Protein AF-A0AAQ3X8T5-F1 (afdb_monomer)

Radius of gyration: 17.77 Å; Cα contacts (8 Å, |Δi|>4): 209; chains: 1; bounding box: 38×52×44 Å

Structure (mmCIF, N/CA/C/O backbone):
data_AF-A0AAQ3X8T5-F1
#
_entry.id   AF-A0AAQ3X8T5-F1
#
loop_
_atom_site.group_PDB
_atom_site.id
_atom_site.type_symbol
_atom_site.label_atom_id
_atom_site.label_alt_id
_atom_site.label_comp_id
_atom_site.label_asym_id
_atom_site.label_entity_id
_atom_site.label_seq_id
_atom_site.pdbx_PDB_ins_code
_atom_site.Cartn_x
_atom_site.Cartn_y
_atom_site.Cartn_z
_atom_site.occupancy
_atom_site.B_iso_or_equiv
_atom_site.auth_seq_id
_atom_site.auth_comp_id
_atom_site.auth_asym_id
_atom_site.auth_atom_id
_atom_site.pdbx_PDB_model_num
ATOM 1 N N . MET A 1 1 ? 15.324 -28.813 3.690 1.00 32.06 1 MET A N 1
ATOM 2 C CA . MET A 1 1 ? 15.669 -27.563 2.983 1.00 32.06 1 MET A CA 1
ATOM 3 C C . MET A 1 1 ? 14.389 -27.037 2.357 1.00 32.06 1 MET A C 1
ATOM 5 O O . MET A 1 1 ? 13.912 -27.622 1.397 1.00 32.06 1 MET A O 1
ATOM 9 N N . SER A 1 2 ? 13.754 -26.061 3.002 1.00 32.69 2 SER A N 1
ATOM 10 C CA . SER A 1 2 ? 12.480 -25.471 2.579 1.00 32.69 2 SER A CA 1
ATOM 11 C C . SER A 1 2 ? 12.706 -24.563 1.372 1.00 32.69 2 SER A C 1
ATOM 13 O O . SER A 1 2 ? 13.494 -23.622 1.467 1.00 32.69 2 SER A O 1
ATOM 15 N N . GLN A 1 3 ? 12.044 -24.854 0.253 1.00 31.48 3 GLN A N 1
ATOM 16 C CA . GLN A 1 3 ? 12.035 -23.978 -0.919 1.00 31.48 3 GLN A CA 1
ATOM 17 C C . GLN A 1 3 ? 11.468 -22.594 -0.544 1.00 31.48 3 GLN A C 1
ATOM 19 O O . GLN A 1 3 ? 10.535 -22.530 0.265 1.00 31.48 3 GLN A O 1
ATOM 24 N N . PRO A 1 4 ? 12.006 -21.492 -1.092 1.00 33.53 4 PRO A N 1
ATOM 25 C CA . PRO A 1 4 ? 11.373 -20.191 -0.953 1.00 33.53 4 PRO A CA 1
ATOM 26 C C . PRO A 1 4 ? 10.027 -20.203 -1.691 1.00 33.53 4 PRO A C 1
ATOM 28 O O . PRO A 1 4 ? 9.932 -20.648 -2.832 1.00 33.53 4 PRO A O 1
ATOM 31 N N . PHE A 1 5 ? 8.975 -19.747 -1.009 1.00 34.16 5 PHE A N 1
ATOM 32 C CA . PHE A 1 5 ? 7.693 -19.413 -1.627 1.00 34.16 5 PHE A 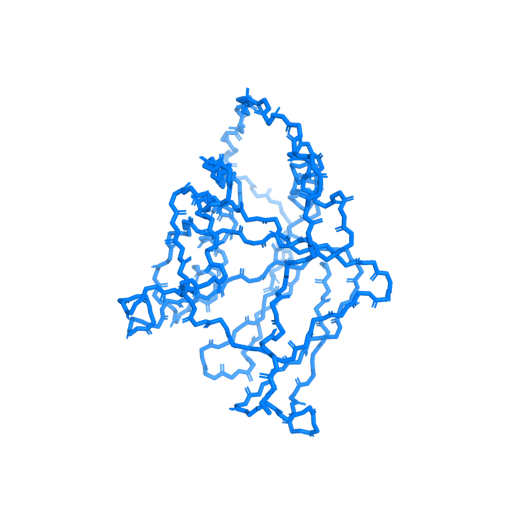CA 1
ATOM 33 C C . PHE A 1 5 ? 7.901 -18.140 -2.459 1.00 34.16 5 PHE A C 1
ATOM 35 O O . PHE A 1 5 ? 7.736 -17.032 -1.950 1.00 34.16 5 PHE A O 1
ATOM 42 N N . ASP A 1 6 ? 8.336 -18.304 -3.707 1.00 33.38 6 ASP A N 1
ATOM 43 C CA . ASP A 1 6 ? 8.387 -17.223 -4.689 1.00 33.38 6 ASP A CA 1
ATOM 44 C C . ASP A 1 6 ? 6.983 -16.965 -5.252 1.00 33.38 6 ASP A C 1
ATOM 46 O O . ASP A 1 6 ? 6.295 -17.875 -5.715 1.00 33.38 6 ASP A O 1
ATOM 50 N N . LEU A 1 7 ? 6.564 -15.698 -5.208 1.00 41.34 7 LEU A N 1
ATOM 51 C CA . LEU A 1 7 ? 5.255 -15.181 -5.635 1.00 41.34 7 LEU A CA 1
ATOM 52 C C . LEU A 1 7 ? 5.107 -15.084 -7.168 1.00 41.34 7 LEU A C 1
ATOM 54 O O . LEU A 1 7 ? 4.396 -14.224 -7.675 1.00 41.34 7 LEU A O 1
ATOM 58 N N . CYS A 1 8 ? 5.794 -15.930 -7.935 1.00 31.06 8 CYS A N 1
ATOM 59 C CA . CYS A 1 8 ? 5.781 -15.855 -9.395 1.00 31.06 8 CYS A CA 1
ATOM 60 C C . CYS A 1 8 ? 5.573 -17.249 -10.005 1.00 31.06 8 CYS A C 1
ATOM 62 O O . CYS A 1 8 ? 6.534 -18.013 -10.130 1.00 31.06 8 CYS A O 1
ATOM 64 N N . PRO A 1 9 ? 4.343 -17.627 -10.403 1.00 32.50 9 PRO A N 1
ATOM 65 C CA . PRO A 1 9 ? 4.168 -18.754 -11.299 1.00 32.50 9 PRO A CA 1
ATOM 66 C C . PRO A 1 9 ? 4.654 -18.369 -12.703 1.00 32.50 9 PRO A C 1
ATOM 68 O O . PRO A 1 9 ? 4.433 -17.258 -13.176 1.00 32.50 9 PRO A O 1
ATOM 71 N N . ASN A 1 10 ? 5.331 -19.310 -13.364 1.00 32.03 10 ASN A N 1
ATOM 72 C CA . ASN A 1 10 ? 5.885 -19.196 -14.715 1.00 32.03 10 ASN A CA 1
ATOM 73 C C . ASN A 1 10 ? 4.933 -18.498 -15.712 1.00 32.03 10 ASN A C 1
ATOM 75 O O . ASN A 1 10 ? 4.015 -19.129 -16.238 1.00 32.03 10 ASN A O 1
ATOM 79 N N . CYS A 1 11 ? 5.199 -17.231 -16.043 1.00 33.53 11 CYS A N 1
ATOM 80 C CA . CYS A 1 11 ? 4.522 -16.537 -17.137 1.00 33.53 11 CYS A CA 1
ATOM 81 C C . CYS A 1 11 ? 4.988 -17.103 -18.484 1.00 33.53 11 CYS A C 1
ATOM 83 O O . CYS A 1 11 ? 6.100 -16.833 -18.941 1.00 33.53 11 CYS A O 1
ATOM 85 N N . ARG A 1 12 ? 4.122 -17.880 -19.141 1.00 30.02 12 ARG A N 1
ATOM 86 C CA . ARG A 1 12 ? 4.222 -18.123 -20.583 1.00 30.02 12 ARG A CA 1
ATOM 87 C C . ARG A 1 12 ? 3.566 -16.956 -21.322 1.00 30.02 12 ARG A C 1
ATOM 89 O O . ARG A 1 12 ? 2.395 -16.681 -21.112 1.00 30.02 12 ARG A O 1
ATOM 96 N N . GLU A 1 13 ? 4.375 -16.336 -22.180 1.00 33.25 13 GLU A N 1
ATOM 97 C CA . GLU A 1 13 ? 4.040 -15.375 -23.244 1.00 33.25 13 GLU A CA 1
ATOM 98 C C . GLU A 1 13 ? 3.453 -14.020 -22.803 1.00 33.25 13 GLU A C 1
ATOM 100 O O . GLU A 1 13 ? 2.247 -13.826 -22.705 1.00 33.25 13 GLU A O 1
ATOM 105 N N . SER A 1 14 ? 4.335 -13.025 -22.625 1.00 37.44 14 SER A N 1
ATOM 106 C CA . SER A 1 14 ? 3.964 -11.611 -22.533 1.00 37.44 14 SER A CA 1
ATOM 107 C C . SER A 1 14 ? 3.846 -10.987 -23.934 1.00 37.44 14 SER A C 1
ATOM 109 O O . SER A 1 14 ? 4.824 -10.840 -24.672 1.00 37.44 14 SER A O 1
ATOM 111 N N . THR A 1 15 ? 2.639 -10.579 -24.326 1.00 30.31 15 THR A N 1
ATOM 112 C CA . THR A 1 15 ? 2.442 -9.686 -25.476 1.00 30.31 15 THR A CA 1
ATOM 113 C C . THR A 1 15 ? 2.890 -8.265 -25.129 1.00 30.31 15 THR A C 1
ATOM 115 O O . THR A 1 15 ? 2.620 -7.747 -24.050 1.00 30.31 15 THR A O 1
ATOM 118 N N . LYS A 1 16 ? 3.614 -7.629 -26.058 1.00 28.70 16 LYS A N 1
ATOM 119 C CA . LYS A 1 16 ? 4.245 -6.309 -25.895 1.00 28.70 16 LYS A CA 1
ATOM 120 C C . LYS A 1 16 ? 3.232 -5.232 -25.474 1.00 28.70 16 LYS A C 1
ATOM 122 O O . LYS A 1 16 ? 2.355 -4.878 -26.263 1.00 28.70 16 LYS A O 1
ATOM 127 N N . ALA A 1 17 ? 3.423 -4.653 -24.288 1.00 34.66 17 ALA A N 1
ATOM 128 C CA . ALA A 1 17 ? 2.654 -3.506 -23.810 1.00 34.66 17 ALA A CA 1
ATOM 129 C C . ALA A 1 17 ? 2.819 -2.306 -24.764 1.00 34.66 17 ALA A C 1
ATOM 131 O O . ALA A 1 17 ? 3.934 -1.862 -25.058 1.00 34.66 17 ALA A O 1
ATOM 132 N N . LYS A 1 18 ? 1.703 -1.775 -25.278 1.00 27.48 18 LYS A N 1
ATOM 133 C CA . LYS A 1 18 ? 1.696 -0.554 -26.095 1.00 27.48 18 LYS A CA 1
ATOM 134 C C . LYS A 1 18 ? 1.792 0.670 -25.186 1.00 27.48 18 LYS A C 1
ATOM 136 O O . LYS A 1 18 ? 1.072 0.789 -24.203 1.00 27.48 18 LYS A O 1
ATOM 141 N N . ARG A 1 19 ? 2.653 1.620 -25.557 1.00 27.34 19 ARG A N 1
ATOM 142 C CA . ARG A 1 19 ? 2.784 2.925 -24.897 1.00 27.34 19 ARG A CA 1
ATOM 143 C C . ARG A 1 19 ? 1.514 3.747 -25.133 1.00 27.34 19 ARG A C 1
ATOM 145 O O . ARG A 1 19 ? 1.291 4.223 -26.245 1.00 27.34 19 ARG A O 1
ATOM 152 N N . ILE A 1 20 ? 0.702 3.921 -24.094 1.00 36.59 20 ILE A N 1
ATOM 153 C CA . ILE A 1 20 ? -0.497 4.767 -24.120 1.00 36.59 20 ILE A CA 1
ATOM 154 C C . ILE A 1 20 ? -0.194 6.059 -23.356 1.00 36.59 20 ILE A C 1
ATOM 156 O O . ILE A 1 20 ? 0.322 6.033 -22.243 1.00 36.59 20 ILE A O 1
ATOM 160 N N . VAL A 1 21 ? -0.483 7.201 -23.982 1.00 29.39 21 VAL A N 1
ATOM 161 C CA . VAL A 1 21 ? -0.356 8.536 -23.382 1.00 29.39 21 VAL A CA 1
ATOM 162 C C . VAL A 1 21 ? -1.716 8.911 -22.779 1.00 29.39 21 VAL A C 1
ATOM 164 O O . VAL A 1 21 ? -2.676 9.032 -23.546 1.00 29.39 21 VAL A O 1
ATOM 167 N N . PRO A 1 22 ? -1.846 9.118 -21.455 1.00 35.56 22 PRO A N 1
ATOM 168 C CA . PRO A 1 22 ? -3.104 9.572 -20.873 1.00 35.56 22 PRO A CA 1
ATOM 169 C C . PRO A 1 22 ? -3.433 10.990 -21.359 1.00 35.56 22 PRO A C 1
ATOM 171 O O . PRO A 1 22 ? -2.620 11.911 -21.243 1.00 35.56 22 PRO A O 1
ATOM 174 N N . ARG A 1 23 ? -4.635 11.194 -21.912 1.00 29.59 23 ARG A N 1
ATOM 175 C CA . ARG A 1 23 ? -5.143 12.536 -22.232 1.00 29.59 23 ARG A CA 1
ATOM 176 C C . ARG A 1 23 ? -5.579 13.240 -20.945 1.00 29.59 23 ARG A C 1
ATOM 178 O O . ARG A 1 23 ? -6.655 12.970 -20.434 1.00 29.59 23 ARG A O 1
ATOM 185 N N . GLY A 1 24 ? -4.727 14.159 -20.488 1.00 28.91 24 GLY A N 1
ATOM 186 C CA . GLY A 1 24 ? -5.011 15.342 -19.667 1.00 28.91 24 GLY A CA 1
ATOM 187 C C . GLY A 1 24 ? -6.125 15.245 -18.622 1.00 28.91 24 GLY A C 1
ATOM 188 O O . GLY A 1 24 ? -7.278 15.565 -18.917 1.00 28.91 24 GLY A O 1
ATOM 189 N N . LEU A 1 25 ? -5.746 14.979 -17.367 1.00 42.84 25 LEU A N 1
ATOM 190 C CA . LEU A 1 25 ? -6.549 15.373 -16.210 1.00 42.84 25 LEU A CA 1
ATOM 191 C C . LEU A 1 25 ? -6.748 16.896 -16.252 1.00 42.84 25 LEU A C 1
ATOM 193 O O . LEU A 1 25 ? -5.795 17.676 -16.169 1.00 42.84 25 LEU A O 1
ATOM 197 N N . LYS A 1 26 ? -7.998 17.344 -16.392 1.00 33.97 26 LYS A N 1
ATOM 198 C CA . LYS A 1 26 ? -8.340 18.760 -16.225 1.00 33.97 26 LYS A CA 1
ATOM 199 C C . LYS A 1 26 ? -8.040 19.152 -14.776 1.00 33.97 26 LYS A C 1
ATOM 201 O O . LYS A 1 26 ? -8.684 18.633 -13.869 1.00 33.97 26 LYS A O 1
ATOM 206 N N . LYS A 1 27 ? -7.114 20.097 -14.567 1.00 36.44 27 LYS A N 1
ATOM 207 C CA . LYS A 1 27 ? -6.928 20.799 -13.285 1.00 36.44 27 LYS A CA 1
ATOM 208 C C . LYS A 1 27 ? -8.282 21.359 -12.837 1.00 36.44 27 LYS A C 1
ATOM 210 O O . LYS A 1 27 ? -8.765 22.324 -13.430 1.00 36.44 27 LYS A O 1
ATOM 215 N N . ARG A 1 28 ? -8.919 20.757 -11.831 1.00 39.75 28 ARG A N 1
ATOM 216 C CA . ARG A 1 28 ? -10.127 21.328 -11.224 1.00 39.75 28 ARG A CA 1
ATOM 217 C C . ARG A 1 28 ? -9.697 22.360 -10.182 1.00 39.75 28 ARG A C 1
ATOM 219 O O . ARG A 1 28 ? -8.840 22.087 -9.348 1.00 39.75 28 ARG A O 1
ATOM 226 N N . LYS A 1 29 ? -10.264 23.566 -10.285 1.00 35.03 29 LYS A N 1
ATOM 227 C CA . LYS A 1 29 ? -10.197 24.594 -9.239 1.00 35.03 29 LYS A CA 1
ATOM 228 C C . LYS A 1 29 ? -10.843 24.041 -7.968 1.00 35.03 29 LYS A C 1
ATOM 230 O O . LYS A 1 29 ? -11.859 23.356 -8.064 1.00 35.03 29 LYS A O 1
ATOM 235 N N . ALA A 1 30 ? -10.266 24.380 -6.817 1.00 38.62 30 ALA A N 1
ATOM 236 C CA . ALA A 1 30 ? -10.899 24.211 -5.517 1.00 38.62 30 ALA A CA 1
ATOM 237 C C . ALA A 1 30 ? -12.269 24.907 -5.545 1.00 38.62 30 ALA A C 1
ATOM 239 O O . ALA A 1 30 ? -12.347 26.128 -5.669 1.00 38.62 30 ALA A O 1
ATOM 240 N N . GLY A 1 31 ? -13.333 24.111 -5.539 1.00 32.75 31 GLY A N 1
ATOM 241 C CA . GLY A 1 31 ? -14.718 24.554 -5.490 1.00 32.75 31 GLY A CA 1
ATOM 242 C C . GLY A 1 31 ? -15.447 23.673 -4.488 1.00 32.75 31 GLY A C 1
ATOM 243 O O . GLY A 1 31 ? -15.387 22.448 -4.595 1.00 32.75 31 GLY A O 1
ATOM 244 N N . GLU A 1 32 ? -16.049 24.318 -3.494 1.00 47.34 32 GLU A N 1
ATOM 245 C CA . GLU A 1 32 ? -16.831 23.738 -2.403 1.00 47.34 32 GLU A CA 1
ATOM 246 C C . GLU A 1 32 ? -17.870 22.725 -2.898 1.00 47.34 32 GLU A C 1
ATOM 248 O O . GLU A 1 32 ? -18.668 23.038 -3.779 1.00 47.34 32 GLU A O 1
ATOM 253 N N . SER A 1 33 ? -17.893 21.528 -2.301 1.00 36.78 33 SER A N 1
ATOM 254 C CA . SER A 1 33 ? -19.105 20.708 -2.188 1.00 36.78 33 SER A CA 1
ATOM 255 C C . SER A 1 33 ? -18.884 19.530 -1.232 1.00 36.78 33 SER A C 1
ATOM 257 O O . SER A 1 33 ? -18.009 18.696 -1.463 1.00 36.78 33 SER A O 1
ATOM 259 N N . SER A 1 34 ? -19.730 19.479 -0.199 1.00 36.97 34 SER A N 1
ATOM 260 C CA . SER A 1 34 ? -20.108 18.302 0.601 1.00 36.97 34 SER A CA 1
ATOM 261 C C . SER A 1 34 ? -18.964 17.566 1.316 1.00 36.97 34 SER A C 1
ATOM 263 O O . SER A 1 34 ? -18.567 16.470 0.934 1.00 36.97 34 SER A O 1
ATOM 265 N N . THR A 1 35 ? -18.423 18.169 2.373 1.00 40.31 35 THR A N 1
ATOM 266 C CA . THR A 1 35 ? -17.433 17.563 3.276 1.00 40.31 35 THR A CA 1
ATOM 267 C C . THR A 1 35 ? -18.097 16.557 4.223 1.00 40.31 35 THR A C 1
ATOM 269 O O . THR A 1 35 ? -18.385 16.871 5.375 1.00 40.31 35 THR A O 1
ATOM 272 N N . GLU A 1 36 ? -18.292 15.316 3.778 1.00 52.19 36 GLU A N 1
ATOM 273 C CA . GLU A 1 36 ? -18.094 14.205 4.713 1.00 52.19 36 GLU A CA 1
ATOM 274 C C . GLU A 1 36 ? -16.585 14.111 4.938 1.00 52.19 36 GLU A C 1
ATOM 276 O O . GLU A 1 36 ? -15.814 13.727 4.060 1.00 52.19 36 GLU A O 1
ATOM 281 N N . VAL A 1 37 ? -16.133 14.626 6.079 1.00 57.34 37 VAL A N 1
ATOM 282 C CA . VAL A 1 37 ? -14.719 14.606 6.451 1.00 57.34 37 VAL A CA 1
ATOM 283 C C . VAL A 1 37 ? -14.331 13.147 6.667 1.00 57.34 37 VAL A C 1
ATOM 285 O O . VAL A 1 37 ? -14.918 12.484 7.520 1.00 57.34 37 VAL A O 1
ATOM 288 N N . ALA A 1 38 ? -13.360 12.652 5.893 1.00 69.56 38 ALA A N 1
ATOM 289 C CA . ALA A 1 38 ? -12.820 11.305 6.052 1.00 69.56 38 ALA A CA 1
ATOM 290 C C . ALA A 1 38 ? -12.496 11.045 7.531 1.00 69.56 38 ALA A C 1
ATOM 292 O O . ALA A 1 38 ? -11.792 11.837 8.167 1.00 69.56 38 ALA A O 1
ATOM 293 N N . SER A 1 39 ? -13.025 9.958 8.098 1.00 86.62 39 SER A N 1
ATOM 294 C CA . SER A 1 39 ? -12.794 9.666 9.512 1.00 86.62 39 SER A CA 1
ATOM 295 C C . SER A 1 39 ? -11.376 9.125 9.680 1.00 86.62 39 SER A C 1
ATOM 297 O O . SER A 1 39 ? -11.044 8.082 9.107 1.00 86.62 39 SER A O 1
ATOM 299 N N . VAL A 1 40 ? -10.557 9.822 10.463 1.00 92.50 40 VAL A N 1
ATOM 300 C CA . VAL A 1 40 ? -9.177 9.430 10.772 1.00 92.50 40 VAL A CA 1
ATOM 301 C C . VAL A 1 40 ? -9.170 8.545 12.015 1.00 92.50 40 VAL A C 1
ATOM 303 O O . VAL A 1 40 ? -9.735 8.914 13.044 1.00 92.50 40 VAL A O 1
ATOM 306 N N . GLN A 1 41 ? -8.534 7.377 11.934 1.00 94.06 41 GLN A N 1
ATOM 307 C CA . GLN A 1 41 ? -8.397 6.439 13.050 1.00 94.06 41 GLN A CA 1
ATOM 308 C C . GLN A 1 41 ? -6.928 6.054 13.231 1.00 94.06 41 GLN A C 1
ATOM 310 O O . GLN A 1 41 ? -6.306 5.522 12.313 1.00 94.06 41 GLN A O 1
ATOM 315 N N . HIS A 1 42 ? -6.371 6.292 14.418 1.00 94.31 42 HIS A N 1
ATOM 316 C CA . HIS A 1 42 ? -5.020 5.847 14.766 1.00 94.31 42 HIS A CA 1
ATOM 317 C C . HIS A 1 42 ? -5.088 4.408 15.280 1.00 94.31 42 HIS A C 1
ATOM 319 O O . HIS A 1 42 ? -5.718 4.142 16.303 1.00 94.31 42 HIS A O 1
ATOM 325 N N . LEU A 1 43 ? -4.457 3.477 14.563 1.00 94.12 43 LEU A N 1
ATOM 326 C CA . LEU A 1 43 ? -4.492 2.050 14.899 1.00 94.12 43 LEU A CA 1
ATOM 327 C C . LEU A 1 43 ? -3.367 1.671 15.869 1.00 94.12 43 LEU A C 1
ATOM 329 O O . LEU A 1 43 ? -3.569 0.881 16.788 1.00 94.12 43 LEU A O 1
ATOM 333 N N . ARG A 1 44 ? -2.175 2.235 15.651 1.00 94.25 44 ARG A N 1
ATOM 334 C CA . ARG A 1 44 ? -0.967 2.106 16.483 1.00 94.25 44 ARG A CA 1
ATOM 335 C C . ARG A 1 44 ? 0.028 3.212 16.095 1.00 94.25 44 ARG A C 1
ATOM 337 O O . ARG A 1 44 ? -0.195 3.874 15.078 1.00 94.25 44 ARG A O 1
ATOM 344 N N . PRO A 1 45 ? 1.128 3.423 16.844 1.00 93.12 45 PRO A N 1
ATOM 345 C CA . PRO A 1 45 ? 2.164 4.368 16.433 1.00 93.12 45 PRO A CA 1
ATOM 346 C C . PRO A 1 45 ? 2.638 4.084 15.002 1.00 93.12 45 PRO A C 1
ATOM 348 O O . PRO A 1 45 ? 3.008 2.951 14.688 1.00 93.12 45 PRO A O 1
ATOM 351 N N . GLY A 1 46 ? 2.583 5.102 14.141 1.00 93.12 46 GLY A N 1
ATOM 352 C CA . GLY A 1 46 ? 2.955 4.985 12.731 1.00 93.12 46 GLY A CA 1
ATOM 353 C C . GLY A 1 46 ? 1.942 4.252 11.839 1.00 93.12 46 GLY A C 1
ATOM 354 O O . GLY A 1 46 ? 2.314 3.810 10.757 1.00 93.12 46 GLY A O 1
ATOM 355 N N . MET A 1 47 ? 0.679 4.099 12.256 1.00 95.88 47 MET A N 1
ATOM 356 C CA . MET A 1 47 ? -0.357 3.455 11.441 1.00 95.88 47 MET A CA 1
ATOM 357 C C . MET A 1 47 ? -1.714 4.150 11.593 1.00 95.88 47 MET A C 1
ATOM 359 O O . MET A 1 47 ? -2.308 4.164 12.675 1.00 95.88 47 MET A O 1
ATOM 363 N N . VAL A 1 48 ? -2.217 4.686 10.481 1.00 96.56 48 VAL A N 1
ATOM 364 C CA . VAL A 1 48 ? -3.459 5.465 10.415 1.00 96.56 48 VAL A CA 1
ATOM 365 C C . VAL A 1 48 ? -4.381 4.883 9.346 1.00 96.56 48 VAL A C 1
ATOM 367 O O . VAL A 1 48 ? -3.937 4.542 8.252 1.00 96.56 48 VAL A O 1
ATOM 370 N N . LEU A 1 49 ? -5.671 4.791 9.662 1.00 96.69 49 LEU A N 1
ATOM 371 C CA . LEU A 1 49 ? -6.740 4.419 8.742 1.00 96.69 49 LEU A CA 1
ATOM 372 C C . LEU A 1 49 ? -7.597 5.650 8.423 1.00 96.69 49 LEU A C 1
ATOM 374 O O . LEU A 1 49 ? -8.138 6.285 9.328 1.00 96.69 49 LEU A O 1
ATOM 378 N N . LEU A 1 50 ? -7.743 5.960 7.134 1.00 96.25 50 LEU A N 1
ATOM 379 C CA . LEU A 1 50 ? -8.594 7.038 6.625 1.00 96.25 50 LEU A CA 1
ATOM 380 C C . LEU A 1 50 ? -9.837 6.425 5.963 1.00 96.25 50 LEU A C 1
ATOM 382 O O . LEU A 1 50 ? -9.772 5.994 4.812 1.00 96.25 50 LEU A O 1
ATOM 386 N N . LYS A 1 51 ? -10.966 6.352 6.677 1.00 95.19 51 LYS A N 1
ATOM 387 C CA . LYS A 1 51 ? -12.201 5.778 6.106 1.00 95.19 51 LYS A CA 1
ATOM 388 C C . LYS A 1 51 ? -12.928 6.789 5.224 1.00 95.19 51 LYS A C 1
ATOM 390 O O . LYS A 1 51 ? -13.019 7.962 5.590 1.00 95.19 51 LYS A O 1
ATOM 395 N N . GLY A 1 52 ? -13.459 6.321 4.092 1.00 94.25 52 GLY A N 1
ATOM 396 C CA . GLY A 1 52 ? -14.175 7.160 3.125 1.00 94.25 52 GLY A CA 1
ATOM 397 C C . GLY A 1 52 ? -13.294 8.236 2.480 1.00 94.25 52 GLY A C 1
ATOM 398 O O . GLY A 1 52 ? -13.791 9.282 2.077 1.00 94.25 52 GLY A O 1
ATOM 399 N N . PHE A 1 53 ? -11.973 8.026 2.438 1.00 96.00 53 PHE A N 1
ATOM 400 C CA . PHE A 1 53 ? -11.029 9.034 1.952 1.00 96.00 53 PHE A CA 1
ATOM 401 C C . PHE A 1 53 ? -11.077 9.217 0.432 1.00 96.00 53 PHE A C 1
ATOM 403 O O . PHE A 1 53 ? -11.033 10.344 -0.063 1.00 96.00 53 PHE A O 1
ATOM 410 N N . VAL A 1 54 ? -11.148 8.113 -0.317 1.00 95.44 54 VAL A N 1
ATOM 411 C CA . VAL A 1 54 ? -11.180 8.148 -1.782 1.00 95.44 54 VAL A CA 1
ATOM 412 C C . VAL A 1 54 ? -12.624 8.321 -2.227 1.00 95.44 54 VAL A C 1
ATOM 414 O O . VAL A 1 54 ? -13.469 7.479 -1.937 1.00 95.44 54 VAL A O 1
ATOM 417 N N . LYS A 1 55 ? -12.920 9.403 -2.946 1.00 93.75 55 LYS A N 1
ATOM 418 C CA . LYS A 1 55 ? -14.287 9.694 -3.390 1.00 93.75 55 LYS A CA 1
ATOM 419 C C . LYS A 1 55 ? -14.762 8.676 -4.428 1.00 93.75 55 LYS A C 1
ATOM 421 O O . LYS A 1 55 ? -13.935 8.207 -5.213 1.00 93.75 55 LYS A O 1
ATOM 426 N N . PRO A 1 56 ? -16.072 8.386 -4.524 1.00 94.25 56 PRO A N 1
ATOM 427 C CA . PRO A 1 56 ? -16.595 7.429 -5.498 1.00 94.25 56 PRO A CA 1
ATOM 428 C C . PRO A 1 56 ? -16.160 7.712 -6.944 1.00 94.25 56 PRO A C 1
ATOM 430 O O . PRO A 1 56 ? -15.879 6.783 -7.702 1.00 94.25 56 PRO A O 1
ATOM 433 N N . GLU A 1 57 ? -16.054 8.984 -7.342 1.00 94.56 57 GLU A N 1
ATOM 434 C CA . GLU A 1 57 ? -15.602 9.353 -8.688 1.00 94.56 57 GLU A CA 1
ATOM 435 C C . GLU A 1 57 ? -14.137 8.971 -8.926 1.00 94.56 57 GLU A C 1
ATOM 437 O O . GLU A 1 57 ? -13.806 8.442 -9.991 1.00 94.56 57 GLU A O 1
ATOM 442 N N . ASP A 1 58 ? -13.285 9.200 -7.924 1.00 95.00 58 ASP A N 1
ATOM 443 C CA . ASP A 1 58 ? -11.863 8.868 -7.966 1.00 95.00 58 ASP A CA 1
ATOM 444 C C . ASP A 1 58 ? -11.671 7.344 -7.941 1.00 95.00 58 ASP A C 1
ATOM 446 O O . ASP A 1 58 ? -10.865 6.818 -8.705 1.00 95.00 58 ASP A O 1
ATOM 450 N N . GLN A 1 59 ? -12.474 6.608 -7.160 1.00 95.31 59 GLN A N 1
ATOM 451 C CA . GLN A 1 59 ? -12.465 5.138 -7.158 1.00 95.31 59 GLN A CA 1
ATOM 452 C C . GLN A 1 59 ? -12.781 4.571 -8.550 1.00 95.31 59 GLN A C 1
ATOM 454 O O . GLN A 1 59 ? -12.067 3.704 -9.060 1.00 95.31 59 GLN A O 1
ATOM 459 N N . ILE A 1 60 ? -13.827 5.090 -9.205 1.00 94.12 60 ILE A N 1
ATOM 460 C CA . ILE A 1 60 ? -14.203 4.688 -10.568 1.00 94.12 60 ILE A CA 1
ATOM 461 C C . ILE A 1 60 ? -13.068 4.986 -11.554 1.00 94.12 60 ILE A C 1
ATOM 463 O O . ILE A 1 60 ? -12.785 4.167 -12.433 1.00 94.12 60 ILE A O 1
ATOM 467 N N . GLU A 1 61 ? -12.433 6.153 -11.443 1.00 93.19 61 GLU A N 1
ATOM 468 C CA . GLU A 1 61 ? -11.307 6.530 -12.297 1.00 93.19 61 GLU A CA 1
ATOM 469 C C . GLU A 1 61 ? -10.102 5.606 -12.082 1.00 93.19 61 GLU A C 1
ATOM 471 O O . GLU A 1 61 ? -9.550 5.101 -13.063 1.00 93.19 61 GLU A O 1
ATOM 476 N N . MET A 1 62 ? -9.761 5.292 -10.830 1.00 93.06 62 MET A N 1
ATOM 477 C CA . MET A 1 62 ? -8.680 4.365 -10.495 1.00 93.06 62 MET A CA 1
ATOM 478 C C . MET A 1 62 ? -8.917 2.974 -11.085 1.00 93.06 62 MET A C 1
ATOM 480 O O . MET A 1 62 ? -8.055 2.448 -11.790 1.00 93.06 62 MET A O 1
ATOM 484 N N . VAL A 1 63 ? -10.113 2.408 -10.900 1.00 91.62 63 VAL A N 1
ATOM 485 C CA . VAL A 1 63 ? -10.465 1.092 -11.459 1.00 91.62 63 VAL A CA 1
ATOM 486 C C . VAL A 1 63 ? -10.426 1.104 -12.989 1.00 91.62 63 VAL A C 1
ATOM 488 O O . VAL A 1 63 ? -9.960 0.145 -13.609 1.00 91.62 63 VAL A O 1
ATOM 491 N N . ARG A 1 64 ? -10.888 2.186 -13.631 1.00 90.88 64 ARG A N 1
ATOM 492 C CA . ARG A 1 64 ? -10.800 2.336 -15.094 1.00 90.88 64 ARG A CA 1
ATOM 493 C C . ARG A 1 64 ? -9.351 2.372 -15.574 1.00 90.88 64 ARG A C 1
ATOM 495 O O . ARG A 1 64 ? -9.059 1.725 -16.577 1.00 90.88 64 ARG A O 1
ATOM 502 N N . MET A 1 65 ? -8.468 3.095 -14.882 1.00 89.38 65 MET A N 1
ATOM 503 C CA . MET A 1 65 ? -7.043 3.150 -15.219 1.00 89.38 65 MET A CA 1
ATOM 504 C C . MET A 1 65 ? -6.387 1.774 -15.090 1.00 89.38 65 MET A C 1
ATOM 506 O O . MET A 1 65 ? -5.720 1.355 -16.032 1.00 89.38 65 MET A O 1
ATOM 510 N N . CYS A 1 66 ? -6.644 1.040 -14.000 1.00 86.88 66 CYS A N 1
ATOM 511 C CA . CYS A 1 66 ? -6.114 -0.316 -13.834 1.00 86.88 66 CYS A CA 1
ATOM 512 C C . CYS A 1 66 ? -6.550 -1.236 -14.983 1.00 86.88 66 CYS A C 1
ATOM 514 O O . CYS A 1 66 ? -5.708 -1.833 -15.647 1.00 86.88 66 CYS A O 1
ATOM 516 N N . ARG A 1 67 ? -7.847 -1.251 -15.320 1.00 85.31 67 ARG A N 1
ATOM 517 C CA . ARG A 1 67 ? -8.372 -2.062 -16.436 1.00 85.31 67 ARG A CA 1
ATOM 518 C C . ARG A 1 67 ? -7.749 -1.708 -17.788 1.00 85.31 67 ARG A C 1
ATOM 520 O O . ARG A 1 67 ? -7.503 -2.596 -18.595 1.00 85.31 67 ARG A O 1
ATOM 527 N N . GLN A 1 68 ? -7.524 -0.421 -18.062 1.00 81.44 68 GLN A N 1
ATOM 528 C CA . GLN A 1 68 ? -6.926 0.036 -19.325 1.00 81.44 68 GLN A CA 1
ATOM 529 C C . GLN A 1 68 ? -5.457 -0.348 -19.468 1.00 81.44 68 GLN A C 1
ATOM 531 O O . GLN A 1 68 ? -4.973 -0.500 -20.588 1.00 81.44 68 GLN A O 1
ATOM 536 N N . LEU A 1 69 ? -4.757 -0.468 -18.346 1.00 73.06 69 LEU A N 1
ATOM 537 C CA . LEU A 1 69 ? -3.350 -0.844 -18.302 1.00 73.06 69 LEU A CA 1
ATOM 538 C C . LEU A 1 69 ? -3.169 -2.365 -18.292 1.00 73.06 69 LEU A C 1
ATOM 540 O O . LEU A 1 69 ? -2.045 -2.838 -18.173 1.00 73.06 69 LEU A O 1
ATOM 544 N N . GLU A 1 70 ? -4.276 -3.105 -18.454 1.00 70.00 70 GLU A N 1
ATOM 545 C CA . GLU A 1 70 ? -4.344 -4.561 -18.328 1.00 70.00 70 GLU A CA 1
ATOM 546 C C . GLU A 1 70 ? -3.816 -5.050 -16.974 1.00 70.00 70 GLU A C 1
ATOM 548 O O . GLU A 1 70 ? -3.455 -6.213 -16.820 1.00 70.00 70 GLU A O 1
ATOM 553 N N . TRP A 1 71 ? -3.832 -4.164 -15.974 1.00 64.69 71 TRP A N 1
ATOM 554 C CA . TRP A 1 71 ? -3.645 -4.538 -14.587 1.00 64.69 71 TRP A CA 1
ATOM 555 C C . TRP A 1 71 ? -4.917 -5.233 -14.116 1.00 64.69 71 TRP A C 1
ATOM 557 O O . TRP A 1 71 ? -6.024 -4.810 -14.473 1.00 64.69 71 TRP A O 1
ATOM 567 N N . CYS A 1 72 ? -4.758 -6.297 -13.332 1.00 49.28 72 CYS A N 1
ATOM 568 C CA . CYS A 1 72 ? -5.831 -7.188 -12.876 1.00 49.28 72 CYS A CA 1
ATOM 569 C C . CYS A 1 72 ? -6.288 -8.265 -13.888 1.00 49.28 72 CYS A C 1
ATOM 571 O O . CYS A 1 72 ? -7.438 -8.703 -13.818 1.00 49.28 72 CYS A O 1
ATOM 573 N N . GLN A 1 73 ? -5.443 -8.710 -14.830 1.00 42.94 73 GLN A N 1
ATOM 574 C CA . GLN A 1 73 ? -5.827 -9.783 -15.772 1.00 42.94 73 GLN A CA 1
ATOM 575 C C . GLN A 1 73 ? -5.659 -11.215 -15.242 1.00 42.94 73 GLN A C 1
ATOM 577 O O . GLN A 1 73 ? -6.178 -12.150 -15.853 1.00 42.94 73 GLN A O 1
ATOM 582 N N . ALA A 1 74 ? -4.988 -11.409 -14.107 1.00 43.28 74 ALA A N 1
ATOM 583 C CA . ALA A 1 74 ? -4.786 -12.729 -13.525 1.00 43.28 74 ALA A CA 1
ATOM 584 C C . ALA A 1 74 ? -4.982 -12.707 -12.006 1.00 43.28 74 ALA A C 1
ATOM 586 O O . ALA A 1 74 ? -4.598 -11.758 -11.323 1.00 43.28 74 ALA A O 1
ATOM 587 N N . GLU A 1 75 ? -5.584 -13.774 -11.480 1.00 38.72 75 GLU A N 1
ATOM 588 C CA . GLU A 1 75 ? -5.618 -14.027 -10.043 1.00 38.72 75 GLU A CA 1
ATOM 589 C C . GLU A 1 75 ? -4.165 -14.174 -9.557 1.00 38.72 75 GLU A C 1
ATOM 591 O O . GLU A 1 75 ? -3.437 -15.025 -10.066 1.00 38.72 75 GLU A O 1
ATOM 596 N N . PHE A 1 76 ? -3.748 -13.360 -8.581 1.00 42.16 76 PHE A N 1
ATOM 597 C CA . PHE A 1 76 ? -2.416 -13.406 -7.949 1.00 42.16 76 PHE A CA 1
ATOM 598 C C . PHE A 1 76 ? -1.224 -12.887 -8.775 1.00 42.16 76 PHE A C 1
ATOM 600 O O . PHE A 1 76 ? -0.122 -13.426 -8.666 1.00 42.16 76 PHE A O 1
ATOM 607 N N . VAL A 1 77 ? -1.402 -11.820 -9.557 1.00 48.16 77 VAL A N 1
ATOM 608 C CA . VAL A 1 77 ? -0.265 -11.074 -10.123 1.00 48.16 77 VAL A CA 1
ATOM 609 C C . VAL A 1 77 ? -0.150 -9.720 -9.427 1.00 48.16 77 VAL A C 1
ATOM 611 O O . VAL A 1 77 ? -1.061 -8.901 -9.514 1.00 48.16 77 VAL A O 1
ATOM 614 N N . ASP A 1 78 ? 0.972 -9.503 -8.733 1.00 54.50 78 ASP A N 1
ATOM 615 C CA . ASP A 1 78 ? 1.392 -8.182 -8.257 1.00 54.50 78 ASP A CA 1
ATOM 616 C C . ASP A 1 78 ? 1.731 -7.336 -9.495 1.00 54.50 78 ASP A C 1
ATOM 618 O O . ASP A 1 78 ? 2.852 -7.380 -10.013 1.00 54.50 78 ASP A O 1
ATOM 622 N N . ASP A 1 79 ? 0.761 -6.588 -10.018 1.00 67.50 79 ASP A N 1
ATOM 623 C CA . ASP A 1 79 ? 1.019 -5.669 -11.121 1.00 67.50 79 ASP A CA 1
ATOM 624 C C . ASP A 1 79 ? 1.773 -4.451 -10.575 1.00 67.50 79 ASP A C 1
ATOM 626 O O . ASP A 1 79 ? 1.226 -3.631 -9.833 1.00 67.50 79 ASP A O 1
ATOM 630 N N . VAL A 1 80 ? 3.065 -4.344 -10.904 1.00 72.00 80 VAL A N 1
ATOM 631 C CA . VAL A 1 80 ? 3.940 -3.290 -10.370 1.00 72.00 80 VAL A CA 1
ATOM 632 C C . VAL A 1 80 ? 4.167 -2.168 -11.382 1.00 72.00 80 VAL A C 1
ATOM 634 O O . VAL A 1 80 ? 4.491 -2.389 -12.550 1.00 72.00 80 VAL A O 1
ATOM 637 N N . CYS A 1 81 ? 4.054 -0.935 -10.897 1.00 78.12 81 CYS A N 1
ATOM 638 C CA . CYS A 1 81 ? 4.255 0.299 -11.643 1.00 78.12 81 CYS A CA 1
ATOM 639 C C . CYS A 1 81 ? 5.430 1.089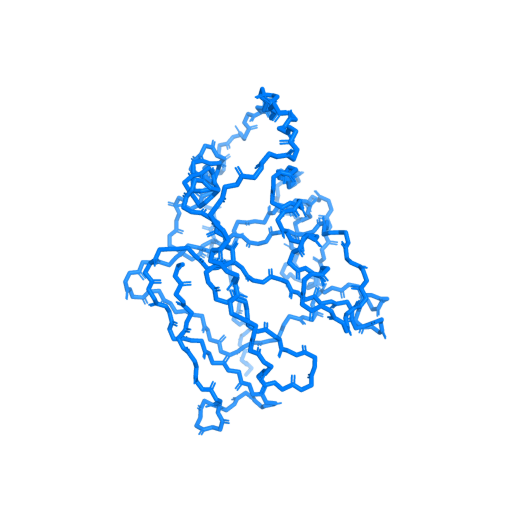 -11.055 1.00 78.12 81 CYS A C 1
ATOM 641 O O . CYS A 1 81 ? 5.685 1.066 -9.851 1.00 78.12 81 CYS A O 1
ATOM 643 N N . GLY A 1 82 ? 6.114 1.856 -11.901 1.00 81.19 82 GLY A N 1
ATOM 644 C CA . GLY A 1 82 ? 7.249 2.701 -11.535 1.00 81.19 82 GLY A CA 1
ATOM 645 C C . GLY A 1 82 ? 8.573 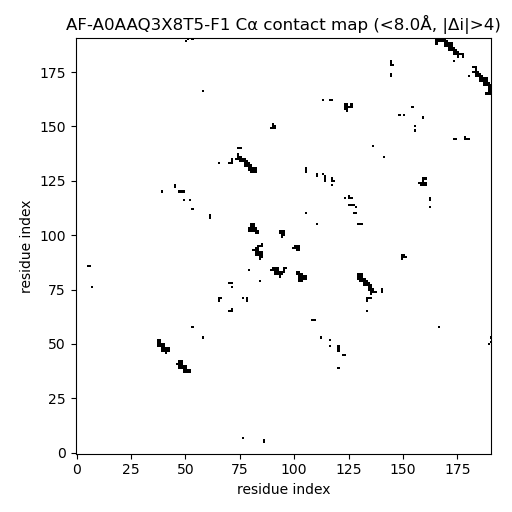1.940 -11.509 1.00 81.19 82 GLY A C 1
ATOM 646 O O . GLY A 1 82 ? 9.471 2.271 -12.283 1.00 81.19 82 GLY A O 1
ATOM 647 N N . LYS A 1 83 ? 8.676 0.885 -10.696 1.00 83.12 83 LYS A N 1
ATOM 648 C CA . LYS A 1 83 ? 9.823 -0.038 -10.678 1.00 83.12 83 LYS A CA 1
ATOM 649 C C . LYS A 1 83 ? 9.346 -1.483 -10.629 1.00 83.12 83 LYS A C 1
ATOM 651 O O . LYS A 1 83 ? 8.365 -1.785 -9.973 1.00 83.12 83 LYS A O 1
ATOM 656 N N . ASN A 1 84 ? 10.068 -2.379 -11.281 1.00 80.81 84 ASN A N 1
ATOM 657 C CA . ASN A 1 84 ? 9.841 -3.815 -11.206 1.00 80.81 84 ASN A CA 1
ATOM 658 C C . ASN A 1 84 ? 10.499 -4.405 -9.963 1.00 80.81 84 ASN A C 1
ATOM 660 O O . ASN A 1 84 ? 11.587 -3.973 -9.584 1.00 80.81 84 ASN A O 1
ATOM 664 N N . ARG A 1 85 ? 9.876 -5.430 -9.381 1.00 81.56 85 ARG A N 1
ATOM 665 C CA . ARG A 1 85 ? 10.470 -6.234 -8.312 1.00 81.56 85 ARG A CA 1
ATOM 666 C C . ARG A 1 85 ? 11.278 -7.379 -8.918 1.00 81.56 85 ARG A C 1
ATOM 668 O O . ARG A 1 85 ? 10.762 -8.137 -9.736 1.00 81.56 85 ARG A O 1
ATOM 675 N N . ASP A 1 86 ? 12.535 -7.506 -8.516 1.00 79.38 86 ASP A N 1
ATOM 676 C CA . ASP A 1 86 ? 13.334 -8.706 -8.736 1.00 79.38 86 ASP A CA 1
ATOM 677 C C . ASP A 1 86 ? 13.104 -9.653 -7.546 1.00 79.38 86 ASP A C 1
ATOM 679 O O . ASP A 1 86 ? 13.547 -9.340 -6.437 1.00 79.38 86 ASP A O 1
ATOM 683 N N . PRO A 1 87 ? 12.409 -10.791 -7.730 1.00 72.88 87 PRO A N 1
ATOM 684 C CA . PRO A 1 87 ? 12.150 -11.726 -6.638 1.00 72.88 87 PRO A CA 1
ATOM 685 C C . PRO A 1 87 ? 13.432 -12.410 -6.145 1.00 72.88 87 PRO A C 1
ATOM 687 O O . PRO A 1 87 ? 13.556 -12.701 -4.958 1.00 72.88 87 PRO A O 1
ATOM 690 N N . THR A 1 88 ? 14.420 -12.599 -7.027 1.00 78.88 88 THR A N 1
ATOM 691 C CA . THR A 1 88 ? 15.686 -13.267 -6.694 1.00 78.88 88 THR A CA 1
ATOM 692 C C . THR A 1 88 ? 16.577 -12.337 -5.882 1.00 78.88 88 THR A C 1
ATOM 694 O O . THR A 1 88 ? 17.106 -12.717 -4.839 1.00 78.88 88 THR A O 1
ATOM 697 N N . ALA A 1 89 ? 16.725 -11.096 -6.348 1.00 79.44 89 ALA A N 1
ATOM 698 C CA . ALA A 1 89 ? 17.535 -10.086 -5.674 1.00 79.44 89 ALA A CA 1
ATOM 699 C C . ALA A 1 89 ? 16.785 -9.364 -4.544 1.00 79.44 89 ALA A C 1
ATOM 701 O O . ALA A 1 89 ? 17.399 -8.572 -3.831 1.00 79.44 89 ALA A O 1
ATOM 702 N N . ARG A 1 90 ? 15.473 -9.603 -4.396 1.00 80.94 90 ARG A N 1
ATOM 703 C CA . ARG A 1 90 ? 14.582 -8.932 -3.437 1.00 80.94 90 ARG A CA 1
ATOM 704 C C . ARG A 1 90 ? 14.729 -7.411 -3.447 1.00 80.94 90 ARG A C 1
ATOM 706 O O . ARG A 1 90 ? 14.867 -6.775 -2.406 1.00 80.94 90 ARG A O 1
ATOM 713 N N . SER A 1 91 ? 14.763 -6.836 -4.642 1.00 83.44 91 SER A N 1
ATOM 714 C CA . SER A 1 91 ? 15.003 -5.406 -4.831 1.00 83.44 91 SER A CA 1
ATOM 715 C C . SER A 1 91 ? 14.166 -4.844 -5.971 1.00 83.44 91 SER A C 1
ATOM 717 O O . SER A 1 91 ? 13.688 -5.583 -6.833 1.00 83.44 91 SER A O 1
ATOM 719 N N . TYR A 1 92 ? 13.983 -3.525 -5.975 1.00 86.62 92 TYR A N 1
ATOM 720 C CA . TYR A 1 92 ? 13.262 -2.824 -7.032 1.00 86.62 92 TYR A CA 1
ATOM 721 C C . TYR A 1 92 ? 14.214 -2.186 -8.046 1.00 86.62 92 TYR A C 1
ATOM 723 O O . TYR A 1 92 ? 15.135 -1.454 -7.678 1.00 86.62 92 TYR A O 1
ATOM 731 N N . GLY A 1 93 ? 13.945 -2.400 -9.334 1.00 86.19 93 GLY A N 1
ATOM 732 C CA . GLY A 1 93 ? 14.731 -1.879 -10.452 1.00 86.19 93 GLY A CA 1
ATOM 733 C C . GLY A 1 93 ? 13.868 -1.367 -11.612 1.00 86.19 93 GLY A C 1
ATOM 734 O O . GL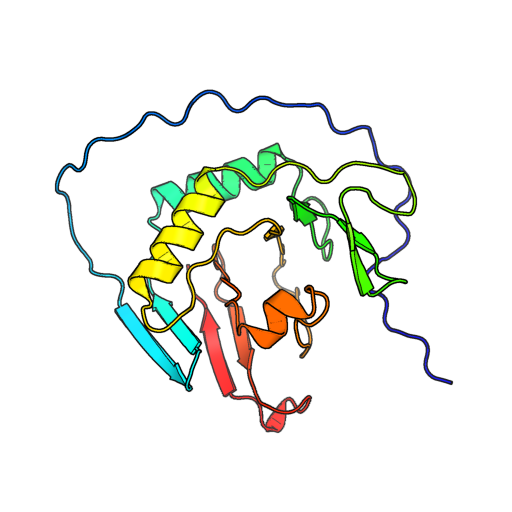Y A 1 93 ? 12.662 -1.590 -11.644 1.00 86.19 93 GLY A O 1
ATOM 735 N N . PRO A 1 94 ? 14.447 -0.665 -12.599 1.00 81.81 94 PRO A N 1
ATOM 736 C CA . PRO A 1 94 ? 13.680 -0.090 -13.710 1.00 81.81 94 PRO A CA 1
ATOM 737 C C . PRO A 1 94 ? 13.135 -1.146 -14.689 1.00 81.81 94 PRO A C 1
ATOM 739 O O . PRO A 1 94 ? 12.159 -0.894 -15.396 1.00 81.81 94 PRO A O 1
ATOM 742 N N . THR A 1 95 ? 13.746 -2.331 -14.741 1.00 80.44 95 THR A N 1
ATOM 743 C CA . THR A 1 95 ? 13.472 -3.379 -15.735 1.00 8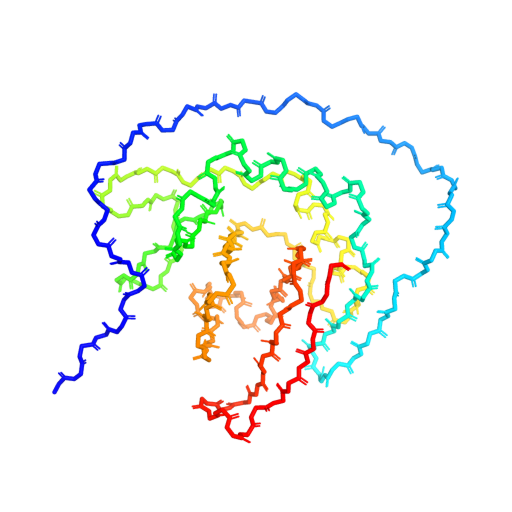0.44 95 THR A CA 1
ATOM 744 C C . THR A 1 95 ? 13.242 -4.730 -15.074 1.00 80.44 95 THR A C 1
ATOM 746 O O . THR A 1 95 ? 13.873 -5.034 -14.064 1.00 80.44 95 THR A O 1
ATOM 749 N N . ARG A 1 96 ? 12.370 -5.557 -15.656 1.00 77.75 96 ARG A N 1
ATOM 750 C CA . ARG A 1 96 ? 12.166 -6.940 -15.213 1.00 77.75 96 ARG A CA 1
ATOM 751 C C . ARG A 1 96 ? 13.367 -7.812 -15.596 1.00 77.75 96 ARG A C 1
ATOM 753 O O . ARG A 1 96 ? 13.783 -7.753 -16.754 1.00 77.75 96 ARG A O 1
ATOM 760 N N . PRO A 1 97 ? 13.895 -8.651 -14.688 1.00 73.50 97 PRO A N 1
ATOM 761 C CA . PRO A 1 97 ? 15.086 -9.458 -14.967 1.00 73.50 97 PRO A CA 1
ATOM 762 C C . PRO A 1 97 ? 14.934 -10.463 -16.119 1.00 73.50 97 PRO A C 1
ATOM 764 O O . PRO A 1 97 ? 15.906 -10.742 -16.813 1.00 73.50 97 PRO A O 1
ATOM 767 N N . PHE A 1 98 ? 13.733 -11.014 -16.330 1.00 72.94 98 PHE A N 1
ATOM 768 C CA . PHE A 1 98 ? 13.529 -12.145 -17.245 1.00 72.94 98 PHE A CA 1
ATOM 769 C C . PHE A 1 98 ? 13.240 -11.752 -18.704 1.00 72.94 98 PHE A C 1
ATOM 771 O O . PHE A 1 98 ? 13.530 -12.536 -19.603 1.00 72.94 98 PHE A O 1
ATOM 778 N N . ASP A 1 99 ? 12.685 -10.563 -18.964 1.00 77.50 99 ASP A N 1
ATOM 779 C CA . ASP A 1 99 ? 12.363 -10.093 -20.324 1.00 77.50 99 ASP A CA 1
ATOM 780 C C . ASP A 1 99 ? 12.828 -8.658 -20.625 1.00 77.50 99 ASP A C 1
ATOM 782 O O . ASP A 1 99 ? 12.644 -8.164 -21.738 1.00 77.50 99 ASP A O 1
ATOM 786 N N . GLY A 1 100 ? 13.436 -7.975 -19.650 1.00 79.38 100 GLY A N 1
ATOM 787 C CA . GLY A 1 100 ? 13.921 -6.604 -19.795 1.00 79.38 100 GLY A CA 1
ATOM 788 C C . GLY A 1 100 ? 12.816 -5.552 -19.918 1.00 79.38 100 GLY A C 1
ATOM 789 O O . GLY A 1 100 ? 13.123 -4.387 -20.181 1.00 79.38 100 GLY A O 1
ATOM 790 N N . ALA A 1 101 ? 11.541 -5.914 -19.736 1.00 76.06 101 ALA A N 1
ATOM 791 C CA . ALA A 1 101 ? 10.441 -4.969 -19.863 1.00 76.06 101 ALA A CA 1
ATOM 792 C C . ALA A 1 101 ? 10.525 -3.874 -18.790 1.00 76.06 101 ALA A C 1
ATOM 794 O O . ALA A 1 101 ? 10.833 -4.137 -17.624 1.00 76.06 101 ALA A O 1
ATOM 795 N N . GLN A 1 102 ? 10.236 -2.634 -19.181 1.00 81.56 102 GLN A N 1
ATOM 796 C CA . GLN A 1 102 ? 10.152 -1.513 -18.248 1.00 81.56 102 GLN A CA 1
ATOM 797 C C . GLN A 1 102 ? 8.821 -1.538 -17.501 1.00 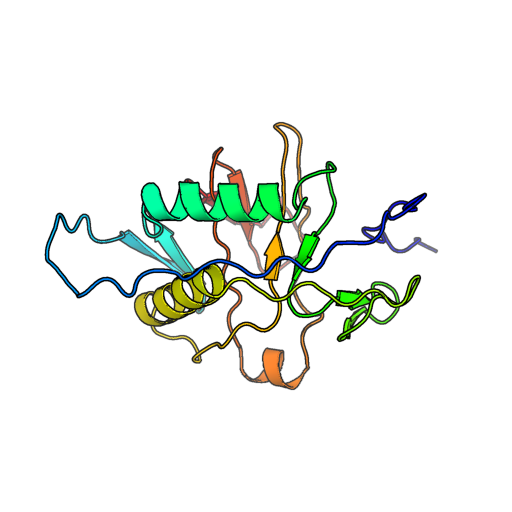81.56 102 GLN A C 1
ATOM 799 O O . GLN A 1 102 ? 7.785 -1.851 -18.090 1.00 81.56 102 GLN A O 1
ATOM 804 N N . ALA A 1 103 ? 8.854 -1.176 -16.218 1.00 78.69 103 ALA A N 1
ATOM 805 C CA . ALA A 1 103 ? 7.628 -0.969 -15.459 1.00 78.69 103 ALA A CA 1
ATOM 806 C C . ALA A 1 103 ? 6.846 0.203 -16.080 1.00 78.69 103 ALA A C 1
ATOM 808 O O . ALA A 1 103 ? 7.454 1.230 -16.414 1.00 78.69 103 ALA A O 1
ATOM 809 N N . PRO A 1 104 ? 5.516 0.106 -16.235 1.00 82.94 104 PRO A N 1
ATOM 810 C CA . PRO A 1 104 ? 4.737 1.253 -16.667 1.00 82.94 104 PRO A CA 1
ATOM 811 C C . PRO A 1 104 ? 4.827 2.370 -15.623 1.00 82.94 104 PRO A C 1
ATOM 813 O O . PRO A 1 104 ? 5.037 2.129 -14.435 1.00 82.94 104 PRO A O 1
ATOM 816 N N . THR A 1 105 ? 4.669 3.617 -16.051 1.00 88.19 105 THR A N 1
ATOM 817 C CA . THR A 1 105 ? 4.708 4.754 -15.128 1.00 88.19 105 THR A CA 1
ATOM 818 C C . THR A 1 105 ? 3.491 4.740 -14.204 1.00 88.19 105 THR A C 1
ATOM 820 O O . THR A 1 105 ? 2.377 4.479 -14.648 1.00 88.19 105 THR A O 1
ATOM 823 N N . ILE A 1 106 ? 3.697 5.072 -12.927 1.00 90.19 106 ILE A N 1
ATOM 824 C CA . ILE A 1 106 ? 2.599 5.270 -11.973 1.00 90.19 106 ILE A CA 1
ATOM 825 C C . ILE A 1 106 ? 1.731 6.441 -12.461 1.00 90.19 106 ILE A C 1
ATOM 827 O O . ILE A 1 106 ? 2.284 7.530 -12.659 1.00 90.19 106 ILE A O 1
ATOM 831 N N . PRO A 1 107 ? 0.407 6.261 -12.628 1.00 91.81 107 PRO A N 1
ATOM 832 C CA . PRO A 1 107 ? -0.490 7.345 -13.005 1.00 91.81 107 PRO A CA 1
ATOM 833 C C . PRO A 1 107 ? -0.407 8.519 -12.023 1.00 91.81 107 PRO A C 1
ATOM 835 O O . PRO A 1 107 ? -0.429 8.323 -10.807 1.00 91.81 107 PRO A O 1
ATOM 838 N N . ASP A 1 108 ? -0.372 9.753 -12.532 1.00 92.44 108 ASP A N 1
ATOM 839 C CA . ASP A 1 108 ? -0.283 10.952 -11.682 1.00 92.44 108 ASP A CA 1
ATOM 840 C C . ASP A 1 108 ? -1.461 11.056 -10.704 1.00 92.44 108 ASP A C 1
ATOM 842 O O . ASP A 1 108 ? -1.284 11.498 -9.571 1.00 92.44 108 ASP A O 1
ATOM 846 N N . ALA A 1 109 ? -2.645 10.582 -11.106 1.00 92.25 109 ALA A N 1
ATOM 847 C CA . ALA A 1 109 ? -3.814 10.486 -10.234 1.00 92.25 109 ALA A CA 1
ATOM 848 C C . ALA A 1 109 ? -3.519 9.674 -8.961 1.00 92.25 109 ALA A C 1
ATOM 850 O O . ALA A 1 109 ? -3.868 10.103 -7.864 1.00 92.25 109 ALA A O 1
ATOM 851 N N . PHE A 1 110 ? -2.803 8.552 -9.083 1.00 94.06 110 PHE A N 1
ATOM 852 C CA . PHE A 1 110 ? -2.503 7.676 -7.949 1.00 94.06 110 PHE A CA 1
ATOM 853 C C . PHE A 1 110 ? -1.498 8.352 -7.014 1.00 94.06 110 PHE A C 1
ATOM 855 O O . PHE A 1 110 ? -1.677 8.340 -5.797 1.00 94.06 110 PHE A O 1
ATOM 862 N N . LYS A 1 111 ? -0.480 9.019 -7.580 1.00 94.38 111 LYS A N 1
ATOM 863 C CA . LYS A 1 111 ? 0.495 9.796 -6.799 1.00 94.38 111 LYS A CA 1
ATOM 864 C C . LYS A 1 111 ? -0.172 10.923 -6.022 1.00 94.38 111 LYS A C 1
ATOM 866 O O . LYS A 1 111 ? 0.127 11.094 -4.846 1.00 94.38 111 LYS A O 1
ATOM 871 N N . MET A 1 112 ? -1.080 11.664 -6.659 1.00 95.12 112 MET A N 1
ATOM 872 C CA . MET A 1 112 ? -1.794 12.762 -6.008 1.00 95.12 112 MET A CA 1
ATOM 873 C C . MET A 1 112 ? -2.656 12.264 -4.847 1.00 95.12 112 MET A C 1
ATOM 875 O O . MET A 1 112 ? -2.614 12.859 -3.771 1.00 95.12 112 MET A O 1
ATOM 879 N N . ILE A 1 113 ? -3.393 11.162 -5.026 1.00 95.75 113 ILE A N 1
ATOM 880 C CA . ILE A 1 113 ? -4.211 10.575 -3.953 1.00 95.75 113 ILE A CA 1
ATOM 881 C C . ILE A 1 113 ? -3.315 10.129 -2.791 1.00 95.75 113 ILE A C 1
ATOM 883 O O . ILE A 1 113 ? -3.589 10.482 -1.646 1.00 95.75 113 ILE A O 1
ATOM 887 N N . ALA A 1 114 ? -2.204 9.445 -3.077 1.00 95.75 114 ALA A N 1
ATOM 888 C CA . ALA A 1 114 ? -1.250 9.007 -2.061 1.00 95.75 114 ALA A CA 1
ATOM 889 C C . ALA A 1 114 ? -0.615 10.187 -1.296 1.00 95.75 114 ALA A C 1
ATOM 891 O O . ALA A 1 114 ? -0.598 10.202 -0.069 1.00 95.75 114 ALA A O 1
ATOM 892 N N . GLN A 1 115 ? -0.146 11.221 -1.996 1.00 94.88 115 GLN A N 1
ATOM 893 C CA . GLN A 1 115 ? 0.426 12.423 -1.372 1.00 94.88 115 GLN A CA 1
ATOM 894 C C . GLN A 1 115 ? -0.599 13.178 -0.516 1.00 94.88 115 GLN A C 1
ATOM 896 O O . GLN A 1 115 ? -0.271 13.667 0.569 1.00 94.88 115 GLN A O 1
ATOM 901 N N . THR A 1 116 ? -1.851 13.237 -0.976 1.00 95.25 116 THR A N 1
ATOM 902 C CA . THR A 1 116 ? -2.948 13.828 -0.201 1.00 95.25 116 THR A CA 1
ATOM 903 C C . THR A 1 116 ? -3.208 13.001 1.057 1.00 95.25 116 THR A C 1
ATOM 905 O O . THR A 1 116 ? -3.255 13.569 2.141 1.00 95.25 116 THR A O 1
ATOM 908 N N . ALA A 1 117 ? -3.276 11.670 0.944 1.00 95.69 117 ALA A N 1
ATOM 909 C CA . ALA A 1 117 ? -3.470 10.770 2.082 1.00 95.69 117 ALA A CA 1
ATOM 910 C C . ALA A 1 117 ? -2.343 10.893 3.117 1.00 95.69 117 ALA A C 1
ATOM 912 O O . ALA A 1 117 ? -2.618 11.012 4.307 1.00 95.69 117 ALA A O 1
ATOM 913 N N . ASN A 1 118 ? -1.082 10.939 2.674 1.00 94.94 118 ASN A N 1
ATOM 914 C CA . ASN A 1 118 ? 0.082 11.165 3.537 1.00 94.94 118 ASN A CA 1
ATOM 915 C C . ASN A 1 118 ? -0.021 12.491 4.303 1.00 94.94 118 ASN A C 1
ATOM 917 O O . ASN A 1 118 ? 0.209 12.532 5.509 1.00 94.94 118 ASN A O 1
ATOM 921 N N . SER A 1 119 ? -0.418 13.560 3.610 1.00 94.00 119 SER A N 1
ATOM 922 C CA . SER A 1 119 ? -0.594 14.881 4.219 1.00 94.00 119 SER A CA 1
ATOM 923 C C . SER A 1 119 ? -1.764 14.914 5.207 1.00 94.00 119 SER A C 1
ATOM 925 O O . SER A 1 119 ? -1.662 15.554 6.248 1.00 94.00 119 SER A O 1
ATOM 927 N N . THR A 1 120 ? -2.864 14.215 4.907 1.00 93.94 120 THR A N 1
ATOM 928 C CA . THR A 1 120 ? -4.041 14.117 5.782 1.00 93.94 120 THR A CA 1
ATOM 929 C C . THR A 1 120 ? -3.779 13.262 7.018 1.00 93.94 120 THR A C 1
ATOM 931 O O . THR A 1 120 ? -4.236 13.620 8.098 1.00 93.94 120 THR A O 1
ATOM 934 N N . ALA A 1 121 ? -3.053 12.151 6.876 1.00 91.75 121 ALA A N 1
ATOM 935 C CA . ALA A 1 121 ? -2.745 11.257 7.988 1.00 91.75 121 ALA A CA 1
ATOM 936 C C . ALA A 1 121 ? -1.833 11.916 9.037 1.00 91.75 121 ALA A C 1
ATOM 938 O O . ALA A 1 121 ? -1.893 11.545 10.207 1.00 91.75 121 ALA A O 1
ATOM 939 N N . GLY A 1 122 ? -1.032 12.909 8.630 1.00 83.50 122 GLY A N 1
ATOM 940 C CA . GLY A 1 122 ? -0.087 13.592 9.512 1.00 83.50 122 GLY A CA 1
ATOM 941 C C . GLY A 1 122 ? 1.020 12.657 10.004 1.00 83.50 122 GLY A C 1
ATOM 942 O O . GLY A 1 122 ? 1.069 11.499 9.628 1.00 83.50 122 GLY A O 1
ATOM 943 N N . GLU A 1 123 ? 1.949 13.153 10.821 1.00 84.00 123 GLU A N 1
ATOM 944 C CA . GLU A 1 123 ? 2.942 12.336 11.558 1.00 84.00 123 GLU A CA 1
ATOM 945 C C . GLU A 1 123 ? 3.929 11.471 10.735 1.00 84.00 123 GLU A C 1
ATOM 947 O O . GLU A 1 123 ? 4.818 10.849 11.316 1.00 84.00 123 GLU A O 1
ATOM 952 N N . PHE A 1 124 ? 3.858 11.475 9.401 1.00 92.88 124 PHE A N 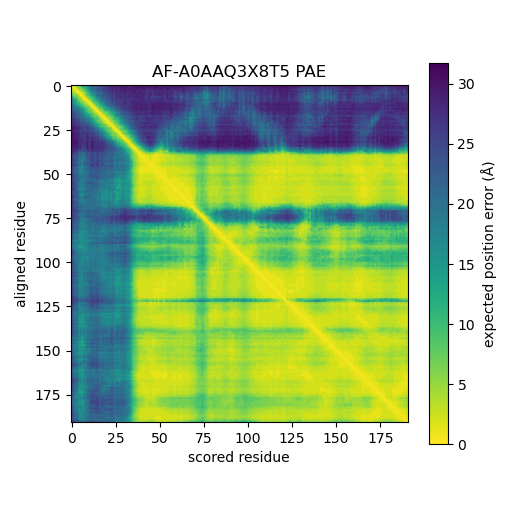1
ATOM 953 C CA . PHE A 1 124 ? 4.742 10.698 8.529 1.00 92.88 124 PHE A CA 1
ATOM 954 C C . PHE A 1 124 ? 5.718 11.579 7.739 1.00 92.88 124 PHE A C 1
ATOM 956 O O . PHE A 1 124 ? 5.379 12.705 7.358 1.00 92.88 124 PHE A O 1
ATOM 963 N N . PRO A 1 125 ? 6.914 11.061 7.400 1.00 94.19 125 PRO A N 1
ATOM 964 C CA . PRO A 1 125 ? 7.745 11.662 6.369 1.00 94.19 125 PRO A CA 1
ATOM 965 C C . PRO A 1 125 ? 6.964 11.840 5.063 1.00 94.19 125 PRO A C 1
ATOM 967 O O . PRO A 1 125 ? 6.183 10.971 4.662 1.00 94.19 125 PRO A O 1
ATOM 970 N N . GLN A 1 126 ? 7.213 12.958 4.382 1.00 93.25 126 GLN A N 1
ATOM 971 C CA . GLN A 1 126 ? 6.650 13.208 3.059 1.00 93.25 126 GLN A CA 1
ATOM 972 C C . GLN A 1 126 ? 7.143 12.151 2.069 1.00 93.25 126 GLN A C 1
ATOM 974 O O . GLN A 1 126 ? 8.350 11.920 1.950 1.00 93.25 126 GLN A O 1
ATOM 979 N N . ILE A 1 127 ? 6.212 11.536 1.341 1.00 92.19 127 ILE A N 1
ATOM 980 C CA . ILE A 1 127 ? 6.510 10.496 0.356 1.00 92.19 127 ILE A CA 1
ATOM 981 C C . ILE A 1 127 ? 6.199 10.959 -1.069 1.00 92.19 127 ILE A C 1
ATOM 983 O O . ILE A 1 127 ? 5.173 11.576 -1.349 1.00 92.19 127 ILE A O 1
ATOM 987 N N . ASN A 1 128 ? 7.090 10.613 -1.996 1.00 92.94 128 ASN A N 1
ATOM 988 C CA . ASN A 1 128 ? 6.855 10.711 -3.431 1.00 92.94 128 ASN A CA 1
ATOM 989 C C . ASN A 1 128 ? 6.975 9.304 -4.034 1.00 92.94 128 ASN A C 1
ATOM 991 O O . ASN A 1 128 ? 8.095 8.881 -4.325 1.00 92.94 128 ASN A O 1
ATOM 995 N N . PRO A 1 129 ? 5.862 8.558 -4.157 1.00 92.81 129 PRO A N 1
ATOM 996 C CA . PRO A 1 129 ? 5.915 7.146 -4.504 1.00 92.81 129 PRO A CA 1
ATOM 997 C C . PRO A 1 129 ? 6.457 6.943 -5.922 1.00 92.81 129 PRO A C 1
ATOM 999 O O . PRO A 1 129 ? 5.973 7.525 -6.900 1.00 92.81 129 PRO A O 1
ATOM 1002 N N . ASP A 1 130 ? 7.470 6.088 -6.016 1.00 92.38 130 ASP A N 1
ATOM 1003 C CA . ASP A 1 130 ? 8.087 5.614 -7.255 1.00 92.38 130 ASP A CA 1
ATOM 1004 C C . ASP A 1 130 ? 7.854 4.113 -7.495 1.00 92.38 130 ASP A C 1
ATOM 1006 O O . ASP A 1 130 ? 8.260 3.593 -8.535 1.00 92.38 130 ASP A O 1
ATOM 1010 N N . ILE A 1 131 ? 7.145 3.453 -6.574 1.00 92.06 131 ILE A N 1
ATOM 1011 C CA . ILE A 1 131 ? 6.629 2.087 -6.673 1.00 92.06 131 ILE A CA 1
ATOM 1012 C C . ILE A 1 131 ? 5.126 2.128 -6.372 1.00 92.06 131 ILE A C 1
ATOM 1014 O O . ILE A 1 131 ? 4.690 2.798 -5.435 1.00 92.06 131 ILE A O 1
ATOM 1018 N N . CYS A 1 132 ? 4.327 1.421 -7.168 1.00 92.06 132 CYS A N 1
ATOM 1019 C CA . CYS A 1 132 ? 2.919 1.159 -6.878 1.00 92.06 132 CYS A CA 1
ATOM 1020 C C . CYS A 1 132 ? 2.614 -0.292 -7.240 1.00 92.06 132 CYS A C 1
ATOM 1022 O O . CYS A 1 132 ? 2.863 -0.698 -8.374 1.00 92.06 132 CYS A O 1
ATOM 1024 N N . ILE A 1 133 ? 2.109 -1.055 -6.274 1.00 89.44 133 ILE A N 1
ATOM 1025 C CA . ILE A 1 133 ? 1.681 -2.441 -6.463 1.00 89.44 133 ILE A CA 1
ATOM 1026 C C . ILE A 1 133 ? 0.159 -2.444 -6.516 1.00 89.44 133 ILE A C 1
ATOM 1028 O O . ILE A 1 133 ? -0.499 -1.934 -5.607 1.00 89.44 133 ILE A O 1
ATOM 1032 N N . VAL A 1 134 ? -0.391 -3.002 -7.587 1.00 89.00 134 VAL A N 1
ATOM 1033 C CA . VAL A 1 134 ? -1.826 -3.189 -7.762 1.00 89.00 134 VAL A CA 1
ATOM 1034 C C . VAL A 1 134 ? -2.144 -4.649 -7.482 1.00 89.00 134 VAL A C 1
ATOM 1036 O O . VAL A 1 134 ? -1.731 -5.537 -8.220 1.00 89.00 134 VAL A O 1
ATOM 1039 N N . ASN A 1 135 ? -2.899 -4.878 -6.409 1.00 88.69 135 ASN A N 1
ATOM 1040 C CA . ASN A 1 135 ? -3.363 -6.205 -6.028 1.00 88.69 135 ASN A CA 1
ATOM 1041 C C . ASN A 1 135 ? -4.828 -6.378 -6.427 1.00 88.69 135 ASN A C 1
ATOM 1043 O O . ASN A 1 135 ? -5.673 -5.560 -6.057 1.00 88.69 135 ASN A O 1
ATOM 1047 N N . TYR A 1 136 ? -5.134 -7.465 -7.135 1.00 88.25 136 TYR A N 1
ATOM 1048 C CA . TYR A 1 136 ? -6.501 -7.860 -7.463 1.00 88.25 136 TYR A CA 1
ATOM 1049 C C . TYR A 1 136 ? -6.863 -9.170 -6.768 1.00 88.25 136 TYR A C 1
ATOM 1051 O O . TYR A 1 136 ? -6.204 -10.194 -6.960 1.00 88.25 136 TYR A O 1
ATOM 1059 N N . TYR A 1 137 ? -7.932 -9.135 -5.975 1.00 86.88 137 TYR A N 1
ATOM 1060 C CA . TYR A 1 137 ? -8.433 -10.287 -5.238 1.00 86.88 137 TYR A CA 1
ATOM 1061 C C . TYR A 1 137 ? -9.832 -10.650 -5.730 1.00 86.88 137 TYR A C 1
ATOM 1063 O O . TYR A 1 137 ? -10.725 -9.807 -5.768 1.00 86.88 137 TYR A O 1
ATOM 1071 N N . THR A 1 138 ? -10.025 -11.920 -6.083 1.00 88.06 138 THR A N 1
ATOM 1072 C CA . THR A 1 138 ? -11.360 -12.514 -6.232 1.00 88.06 138 THR A CA 1
ATOM 1073 C C . THR A 1 138 ? -11.898 -12.924 -4.858 1.00 88.06 138 THR A C 1
ATOM 1075 O O . THR A 1 138 ? -11.197 -12.812 -3.852 1.00 88.06 138 THR A O 1
ATOM 1078 N N . ASN A 1 139 ? -13.131 -13.433 -4.776 1.00 86.25 139 ASN A N 1
ATOM 1079 C CA . ASN A 1 139 ? -13.780 -13.769 -3.498 1.00 86.25 139 ASN A CA 1
ATOM 1080 C C . ASN A 1 139 ? -12.996 -14.767 -2.618 1.00 86.25 139 ASN A C 1
ATOM 1082 O O . ASN A 1 139 ? -13.219 -14.829 -1.411 1.00 86.25 139 ASN A O 1
ATOM 1086 N N . SER A 1 140 ? -12.093 -15.561 -3.200 1.00 85.12 140 SER A N 1
ATOM 1087 C CA . SER A 1 140 ? -11.209 -16.488 -2.477 1.00 85.12 140 SER A CA 1
ATOM 1088 C C . SER A 1 140 ? -9.763 -15.998 -2.334 1.00 85.12 140 SER A C 1
ATOM 1090 O O . SER A 1 140 ? -8.936 -16.722 -1.772 1.00 85.12 140 SER A O 1
ATOM 1092 N N . GLY A 1 141 ? -9.447 -14.805 -2.845 1.00 83.44 141 GLY A N 1
ATOM 1093 C CA . GLY A 1 141 ? -8.117 -14.207 -2.818 1.00 83.44 141 GLY A CA 1
ATOM 1094 C C . GLY A 1 141 ? -7.627 -13.974 -1.391 1.00 83.44 141 GLY A C 1
ATOM 1095 O O . GLY A 1 141 ? -8.371 -13.515 -0.526 1.00 83.44 141 GLY A O 1
ATOM 1096 N N . LYS A 1 142 ? -6.369 -14.330 -1.122 1.00 86.12 142 LYS A N 1
ATOM 1097 C CA . LYS A 1 142 ? -5.744 -14.179 0.198 1.00 86.12 142 LYS A CA 1
ATOM 1098 C C . LYS A 1 142 ? -4.282 -13.808 0.043 1.00 86.12 142 LYS A C 1
ATOM 1100 O O . LYS A 1 142 ? -3.581 -14.416 -0.760 1.00 86.12 142 LYS A O 1
ATOM 1105 N N . LEU A 1 143 ? -3.811 -12.902 0.890 1.00 87.75 143 LEU A N 1
ATOM 1106 C CA . LEU A 1 143 ? -2.392 -12.619 1.058 1.00 87.75 143 LEU A CA 1
ATOM 1107 C C . LEU A 1 143 ? -1.990 -12.939 2.500 1.00 87.75 143 LEU A C 1
ATOM 1109 O O . LEU A 1 143 ? -2.645 -12.519 3.453 1.00 87.75 143 LEU A O 1
ATOM 1113 N N . GLY A 1 144 ? -0.956 -13.764 2.664 1.00 88.06 144 GLY A N 1
ATOM 1114 C CA . GLY A 1 144 ? -0.476 -14.171 3.985 1.00 88.06 144 GLY A CA 1
ATOM 1115 C C . GLY A 1 144 ? 0.263 -13.045 4.712 1.00 88.06 144 GLY A C 1
ATOM 1116 O O . GLY A 1 144 ? 0.678 -12.066 4.096 1.00 88.06 144 GLY A O 1
ATOM 1117 N N . LEU A 1 145 ? 0.493 -13.216 6.020 1.00 90.31 145 LEU A N 1
ATOM 1118 C CA . LEU A 1 145 ? 1.335 -12.299 6.794 1.00 90.31 145 LEU A CA 1
ATOM 1119 C C . LEU A 1 145 ? 2.742 -12.227 6.185 1.00 90.31 145 LEU A C 1
ATOM 1121 O O . LEU A 1 145 ? 3.444 -13.244 6.071 1.00 90.31 145 LEU A O 1
ATOM 1125 N N . HIS A 1 146 ? 3.132 -11.012 5.822 1.00 91.38 146 HIS A N 1
ATOM 1126 C CA . HIS A 1 146 ? 4.428 -10.648 5.271 1.00 91.38 146 HIS A CA 1
ATOM 1127 C C . HIS A 1 146 ? 4.808 -9.249 5.763 1.00 91.38 146 HIS A C 1
ATOM 1129 O O . HIS A 1 146 ? 4.014 -8.562 6.402 1.00 91.38 146 HIS A O 1
ATOM 1135 N N . GLN A 1 147 ? 6.048 -8.865 5.487 1.00 90.56 147 GLN A N 1
ATOM 1136 C CA . GLN A 1 147 ? 6.551 -7.526 5.741 1.00 90.56 147 GLN A CA 1
ATOM 1137 C C . GLN A 1 147 ? 7.110 -6.981 4.433 1.00 90.56 147 GLN A C 1
ATOM 1139 O O . GLN A 1 147 ? 7.942 -7.649 3.807 1.00 90.56 147 GLN A O 1
ATOM 1144 N N . ASP A 1 148 ? 6.692 -5.772 4.082 1.00 89.56 148 ASP A N 1
ATOM 1145 C CA . ASP A 1 148 ? 7.308 -4.985 3.020 1.00 89.56 148 ASP A CA 1
ATOM 1146 C C . ASP A 1 148 ? 8.658 -4.473 3.524 1.00 89.56 148 ASP A C 1
ATOM 1148 O O . ASP A 1 148 ? 8.753 -3.734 4.508 1.00 89.56 148 ASP A O 1
ATOM 1152 N N . LYS A 1 149 ? 9.721 -5.034 2.944 1.00 88.94 149 LYS A N 1
ATOM 1153 C CA . LYS A 1 149 ? 11.114 -4.781 3.339 1.00 88.94 149 LYS A CA 1
ATOM 1154 C C . LYS A 1 149 ? 12.099 -4.844 2.175 1.00 88.94 149 LYS A C 1
ATOM 1156 O O . LYS A 1 149 ? 13.300 -4.982 2.396 1.00 88.94 149 LYS A O 1
ATOM 1161 N N . ASP A 1 150 ? 11.579 -4.842 0.954 1.00 89.62 150 ASP A N 1
ATOM 1162 C CA . ASP A 1 150 ? 12.385 -4.931 -0.266 1.00 89.62 150 ASP A CA 1
ATOM 1163 C C . ASP A 1 150 ? 12.711 -3.515 -0.813 1.00 89.62 150 ASP A C 1
ATOM 1165 O O . ASP A 1 150 ? 13.371 -3.356 -1.842 1.00 89.62 150 ASP A O 1
ATOM 1169 N N . GLU A 1 151 ? 12.257 -2.461 -0.124 1.00 91.06 151 GLU A N 1
ATOM 1170 C CA . GLU A 1 151 ? 12.623 -1.066 -0.349 1.00 91.06 151 GLU A CA 1
ATOM 1171 C C . GLU A 1 151 ? 14.094 -0.802 0.004 1.00 91.06 151 GLU A C 1
ATOM 1173 O O . GLU A 1 151 ? 14.734 -1.524 0.766 1.00 91.06 151 GLU A O 1
ATOM 1178 N N . SER A 1 152 ? 14.645 0.297 -0.521 1.00 90.31 152 SER A N 1
ATOM 1179 C CA . SER A 1 152 ? 16.026 0.684 -0.209 1.00 90.31 152 SER A CA 1
ATOM 1180 C C . SER A 1 152 ? 16.247 0.896 1.294 1.00 90.31 152 SER A C 1
ATOM 1182 O O . SER A 1 152 ? 15.384 1.429 1.993 1.00 90.31 152 SER A O 1
ATOM 1184 N N . GLU A 1 153 ? 17.455 0.603 1.774 1.00 91.25 153 GLU A N 1
ATOM 1185 C CA . GLU A 1 153 ? 17.852 0.832 3.171 1.00 91.25 153 GLU A CA 1
ATOM 1186 C C . GLU A 1 153 ? 17.633 2.289 3.617 1.00 91.25 153 GLU A C 1
ATOM 1188 O O . GLU A 1 153 ? 17.202 2.552 4.740 1.00 91.25 153 GLU A O 1
ATOM 1193 N N . SER A 1 154 ? 17.838 3.259 2.717 1.00 92.56 154 SER A N 1
ATOM 1194 C CA . SER A 1 154 ? 17.531 4.669 2.990 1.00 92.56 154 SER A CA 1
ATOM 1195 C C . SER A 1 154 ? 16.034 4.926 3.203 1.00 92.56 154 SER A C 1
ATOM 1197 O O . SER A 1 154 ? 15.679 5.776 4.014 1.00 92.56 154 SER A O 1
ATOM 1199 N N . SER A 1 155 ? 15.156 4.213 2.492 1.00 92.69 155 SER A N 1
ATOM 1200 C CA . SER A 1 155 ? 13.699 4.306 2.663 1.00 92.69 155 SER A CA 1
ATOM 1201 C C . SER A 1 155 ? 13.269 3.749 4.018 1.00 92.69 155 SER A C 1
ATOM 1203 O O . SER A 1 155 ? 12.558 4.420 4.767 1.00 92.69 155 SER A O 1
ATOM 1205 N N . LEU A 1 156 ? 13.767 2.554 4.356 1.00 92.69 156 LEU A N 1
ATOM 1206 C CA . LEU A 1 156 ? 13.451 1.861 5.605 1.00 92.69 156 LEU A CA 1
ATOM 1207 C C . LEU A 1 156 ? 13.975 2.630 6.827 1.00 92.69 156 LEU A C 1
ATOM 1209 O O . LEU A 1 156 ? 13.229 2.863 7.772 1.00 92.69 156 LEU A O 1
ATOM 1213 N N . SER A 1 157 ? 15.228 3.094 6.791 1.00 93.06 157 SER A N 1
ATOM 1214 C CA . SER A 1 157 ? 15.839 3.865 7.891 1.00 93.06 157 SER A CA 1
ATOM 1215 C C . SER A 1 157 ? 15.165 5.215 8.145 1.00 93.06 157 SER A C 1
ATOM 1217 O O . SER A 1 157 ? 15.136 5.679 9.282 1.00 93.06 157 SER A O 1
ATOM 1219 N N . LYS A 1 158 ? 14.594 5.844 7.111 1.00 93.25 158 LYS A N 1
ATOM 1220 C CA . LYS A 1 158 ? 13.799 7.073 7.250 1.00 93.25 158 LYS A CA 1
ATOM 1221 C C . LYS A 1 158 ? 12.383 6.818 7.765 1.00 93.25 158 LYS A C 1
ATOM 1223 O O . LYS A 1 158 ? 11.702 7.784 8.096 1.00 93.25 158 LYS A O 1
ATOM 1228 N N . GLY A 1 159 ? 11.933 5.563 7.792 1.00 92.94 159 GLY A N 1
ATOM 1229 C CA . GLY A 1 159 ? 10.550 5.220 8.108 1.00 92.94 159 GLY A CA 1
ATOM 1230 C C . GLY A 1 159 ? 9.567 5.809 7.097 1.00 92.94 159 GLY A C 1
ATOM 1231 O O . GLY A 1 159 ? 8.530 6.335 7.499 1.00 92.94 159 GLY A O 1
ATOM 1232 N N . LEU A 1 160 ? 9.904 5.787 5.797 1.00 95.25 160 LEU A N 1
ATOM 1233 C CA . LEU A 1 160 ? 8.943 6.198 4.770 1.00 95.25 160 LEU A CA 1
ATOM 1234 C C . LEU A 1 160 ? 7.702 5.289 4.844 1.00 95.25 160 LEU A C 1
ATOM 1236 O O . LEU A 1 160 ? 7.857 4.070 4.939 1.00 95.25 160 LEU A O 1
ATOM 1240 N N . PRO A 1 161 ? 6.482 5.853 4.813 1.00 95.12 161 PRO A N 1
ATOM 1241 C CA . PRO A 1 161 ? 5.268 5.058 4.935 1.00 95.12 161 PRO A CA 1
ATOM 1242 C C . PRO A 1 161 ? 4.986 4.281 3.646 1.00 95.12 161 PRO A C 1
ATOM 1244 O O . PRO A 1 161 ? 5.334 4.731 2.556 1.00 95.12 161 PRO A O 1
ATOM 1247 N N . PHE A 1 162 ? 4.255 3.175 3.752 1.00 93.81 162 PHE A N 1
ATOM 1248 C CA . PHE A 1 162 ? 3.491 2.652 2.620 1.00 93.81 162 PHE A CA 1
ATOM 1249 C C . PHE A 1 162 ? 2.051 3.166 2.707 1.00 93.81 162 PHE A C 1
ATOM 1251 O O . PHE A 1 162 ? 1.529 3.420 3.794 1.00 93.81 162 PHE A O 1
ATOM 1258 N N . ILE A 1 163 ? 1.409 3.346 1.555 1.00 95.88 163 ILE A N 1
ATOM 1259 C CA . ILE A 1 163 ? 0.026 3.821 1.467 1.00 95.88 163 ILE A CA 1
ATOM 1260 C C . ILE A 1 163 ? -0.769 2.764 0.720 1.00 95.88 163 ILE A C 1
ATOM 1262 O O . ILE A 1 163 ? -0.514 2.510 -0.455 1.00 95.88 163 ILE A O 1
ATOM 1266 N N . SER A 1 164 ? -1.727 2.157 1.416 1.00 96.31 164 SER A N 1
ATOM 1267 C CA . SER A 1 164 ? -2.640 1.169 0.848 1.00 96.31 164 SER A CA 1
ATOM 1268 C C . SER A 1 164 ? -3.998 1.809 0.582 1.00 96.31 164 SER A C 1
ATOM 1270 O O . SER A 1 164 ? -4.553 2.480 1.453 1.00 96.31 164 SER A O 1
ATOM 1272 N N . ILE A 1 165 ? -4.524 1.603 -0.624 1.00 96.25 165 ILE A N 1
ATOM 1273 C CA . ILE A 1 165 ? -5.850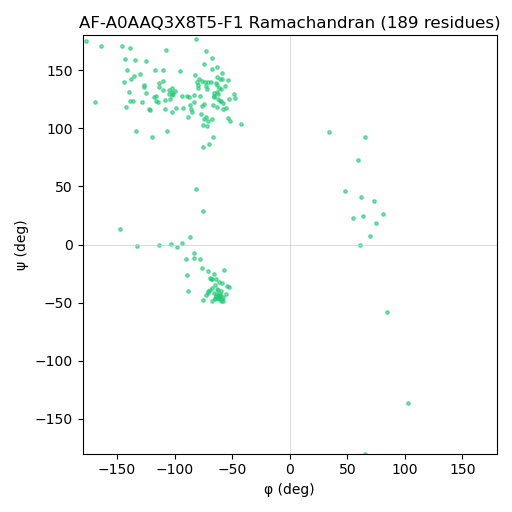 2.059 -1.045 1.00 96.25 165 ILE A CA 1
ATOM 1274 C C . ILE A 1 165 ? -6.681 0.811 -1.334 1.00 96.25 165 ILE A C 1
ATOM 1276 O O . ILE A 1 165 ? -6.285 -0.020 -2.148 1.00 96.25 165 ILE A O 1
ATOM 1280 N N . SER A 1 166 ? -7.821 0.680 -0.659 1.00 95.94 166 SER A N 1
ATOM 1281 C CA . SER A 1 166 ? -8.770 -0.422 -0.856 1.00 95.94 166 SER A CA 1
ATOM 1282 C C . SER A 1 166 ? -9.979 0.085 -1.636 1.00 95.94 166 SER A C 1
ATOM 1284 O O . SER A 1 166 ? -10.486 1.160 -1.337 1.00 95.94 166 SER A O 1
ATOM 1286 N N . ILE A 1 167 ? -10.395 -0.651 -2.668 1.00 95.44 167 ILE A N 1
ATOM 1287 C CA . ILE A 1 167 ? -11.547 -0.318 -3.516 1.00 95.44 167 ILE A CA 1
ATOM 1288 C C . ILE A 1 167 ? -12.302 -1.614 -3.814 1.00 95.44 167 ILE A C 1
ATOM 1290 O O . ILE A 1 167 ? -11.690 -2.584 -4.266 1.00 95.44 167 ILE A O 1
ATOM 1294 N N . GLY A 1 168 ? -13.623 -1.607 -3.639 1.00 94.56 168 GLY A N 1
ATOM 1295 C CA . GLY A 1 168 ? -14.490 -2.752 -3.923 1.00 94.56 168 GLY A CA 1
ATOM 1296 C C . GLY A 1 168 ? -14.922 -3.505 -2.666 1.00 94.56 168 GLY A C 1
ATOM 1297 O O . GLY A 1 168 ? -15.337 -2.888 -1.687 1.00 94.56 168 GLY A O 1
ATOM 1298 N N . ASP A 1 169 ? -14.884 -4.837 -2.723 1.00 94.50 169 ASP A N 1
ATOM 1299 C CA . ASP A 1 169 ? -15.350 -5.693 -1.628 1.00 94.50 169 ASP A CA 1
ATOM 1300 C C . ASP A 1 169 ? -14.510 -5.497 -0.356 1.00 94.50 169 ASP A C 1
ATOM 1302 O O . ASP A 1 169 ? -13.291 -5.316 -0.407 1.00 94.50 169 ASP A O 1
ATOM 1306 N N . THR A 1 170 ? -15.167 -5.569 0.804 1.00 95.69 170 THR A N 1
ATOM 1307 C CA . THR A 1 170 ? -14.508 -5.450 2.108 1.00 95.69 170 THR A CA 1
ATOM 1308 C C . THR A 1 170 ? -13.511 -6.585 2.329 1.00 95.69 170 THR A C 1
ATOM 1310 O O . THR A 1 170 ? -13.855 -7.761 2.199 1.00 95.69 170 THR A O 1
ATOM 1313 N N . ALA A 1 171 ? -12.294 -6.240 2.750 1.00 94.69 171 ALA A N 1
ATOM 1314 C CA . ALA A 1 171 ? -11.250 -7.202 3.085 1.00 94.69 171 ALA A CA 1
ATOM 1315 C C . ALA A 1 171 ? -10.975 -7.243 4.597 1.00 94.69 171 ALA A C 1
ATOM 1317 O O . ALA A 1 171 ? -10.918 -6.207 5.262 1.00 94.69 171 ALA A O 1
ATOM 1318 N N . GLU A 1 172 ? -10.739 -8.442 5.139 1.00 95.69 172 GLU A N 1
ATOM 1319 C CA . GLU A 1 172 ? -10.143 -8.607 6.469 1.00 95.69 172 GLU A CA 1
ATOM 1320 C C . GLU A 1 172 ? -8.631 -8.360 6.383 1.00 95.69 172 GLU A C 1
ATOM 1322 O O . GLU A 1 172 ? -7.889 -9.150 5.795 1.00 95.69 172 GLU A O 1
ATOM 1327 N N . PHE A 1 173 ? -8.162 -7.277 6.998 1.00 96.19 173 PHE A N 1
ATOM 1328 C CA . PHE A 1 173 ? -6.747 -6.931 7.064 1.00 96.19 173 PHE A CA 1
ATOM 1329 C C . PHE A 1 173 ? -6.163 -7.292 8.427 1.00 96.19 173 PHE A C 1
ATOM 1331 O O . PHE A 1 173 ? -6.709 -6.932 9.474 1.00 96.19 173 PHE A O 1
ATOM 1338 N N . LEU A 1 174 ? -5.042 -8.014 8.400 1.00 95.81 174 LEU A N 1
ATOM 1339 C CA . LEU A 1 174 ? -4.336 -8.487 9.584 1.00 95.81 174 LEU A CA 1
ATOM 1340 C C . LEU A 1 174 ? -3.010 -7.745 9.733 1.00 95.81 174 LEU A C 1
ATOM 1342 O O . LEU A 1 174 ? -2.238 -7.672 8.780 1.00 95.81 174 LEU A O 1
ATOM 1346 N N . PHE A 1 175 ? -2.712 -7.271 10.942 1.00 95.50 175 PHE A N 1
ATOM 1347 C CA . PHE A 1 175 ? -1.415 -6.679 11.273 1.00 95.50 175 PHE A CA 1
ATOM 1348 C C . PHE A 1 175 ? -0.946 -7.072 12.677 1.00 95.50 175 PHE A C 1
ATOM 1350 O O . PHE A 1 175 ? -1.749 -7.297 13.580 1.00 95.50 175 PHE A O 1
ATOM 1357 N N . GLY A 1 176 ? 0.370 -7.139 12.869 1.00 94.44 176 GLY A N 1
ATOM 1358 C CA . GLY A 1 176 ? 1.006 -7.526 14.127 1.00 94.44 176 GLY A CA 1
ATOM 1359 C C . GLY A 1 176 ? 2.529 -7.438 14.031 1.00 94.44 176 GLY A C 1
ATOM 1360 O O . GLY A 1 176 ? 3.066 -7.156 12.962 1.00 94.44 176 GLY A O 1
ATOM 1361 N N . ASP A 1 177 ? 3.220 -7.670 15.147 1.00 92.88 177 ASP A N 1
ATOM 1362 C CA . ASP A 1 177 ? 4.691 -7.599 15.215 1.00 92.88 177 ASP A CA 1
ATOM 1363 C C . ASP A 1 177 ? 5.377 -8.942 14.908 1.00 92.88 177 ASP A C 1
ATOM 1365 O O . ASP A 1 177 ? 6.588 -9.005 14.698 1.00 92.88 177 ASP A O 1
ATOM 1369 N N . THR A 1 178 ? 4.610 -10.034 14.876 1.00 92.06 178 THR A N 1
ATOM 1370 C CA . THR A 1 178 ? 5.102 -11.391 14.629 1.00 92.06 178 THR A CA 1
ATOM 1371 C C . THR A 1 178 ? 4.355 -12.030 13.463 1.00 92.06 178 THR A C 1
ATOM 1373 O O . THR A 1 178 ? 3.235 -11.653 13.117 1.00 92.06 178 THR A O 1
ATOM 1376 N N . ARG A 1 179 ? 4.969 -13.044 12.841 1.00 90.44 179 ARG A N 1
ATOM 1377 C CA . ARG A 1 179 ? 4.325 -13.852 11.793 1.00 90.44 179 ARG A CA 1
ATOM 1378 C C . ARG A 1 179 ? 3.420 -14.930 12.403 1.00 90.44 179 ARG A C 1
ATOM 1380 O O . ARG A 1 179 ? 3.509 -16.097 12.035 1.00 90.44 179 ARG A O 1
ATOM 1387 N N . ASP A 1 180 ? 2.583 -14.525 13.352 1.00 91.75 180 ASP A N 1
ATOM 1388 C CA . ASP A 1 180 ? 1.624 -15.368 14.058 1.00 91.75 180 ASP A CA 1
ATOM 1389 C C . ASP A 1 180 ? 0.215 -14.797 13.862 1.00 91.75 180 ASP A C 1
ATOM 1391 O O . ASP A 1 180 ? -0.087 -13.671 14.259 1.00 91.75 180 ASP A O 1
ATOM 1395 N N . LYS A 1 181 ? -0.649 -15.577 13.210 1.00 88.44 181 LYS A N 1
ATOM 1396 C CA . LYS A 1 181 ? -2.017 -15.159 12.893 1.00 88.44 181 LYS A CA 1
ATOM 1397 C C . LYS A 1 181 ? -2.880 -15.037 14.148 1.00 88.44 181 LYS A C 1
ATOM 1399 O O . LYS A 1 181 ? -3.795 -14.215 14.156 1.00 88.44 181 LYS A O 1
ATOM 1404 N N . ASP A 1 182 ? -2.592 -15.821 15.181 1.00 92.56 182 ASP A N 1
ATOM 1405 C CA . ASP A 1 182 ? -3.391 -15.848 16.406 1.00 92.56 182 ASP A CA 1
ATOM 1406 C C . ASP A 1 182 ? -3.114 -14.623 17.291 1.00 92.56 182 ASP A C 1
ATOM 1408 O O . ASP A 1 182 ? -3.958 -14.233 18.094 1.00 92.56 182 ASP A O 1
ATOM 1412 N N . GLN A 1 183 ? -1.967 -13.966 17.086 1.00 93.19 183 GLN A N 1
ATOM 1413 C CA . GLN A 1 183 ? -1.590 -12.713 17.751 1.00 93.19 183 GLN A CA 1
ATOM 1414 C C . GLN A 1 183 ? -1.868 -11.463 16.902 1.00 93.19 183 GLN A C 1
ATOM 1416 O O . GLN A 1 183 ? -1.618 -10.345 17.352 1.00 93.19 183 GLN A O 1
ATOM 1421 N N . ALA A 1 184 ? -2.361 -11.626 15.671 1.00 94.88 184 ALA A N 1
ATOM 1422 C CA . ALA A 1 184 ? -2.605 -10.510 14.768 1.00 94.88 184 ALA A CA 1
ATOM 1423 C C . ALA A 1 184 ? -3.918 -9.782 15.096 1.00 94.88 184 ALA A C 1
ATOM 1425 O O . ALA A 1 184 ? -4.973 -10.394 15.288 1.00 94.88 184 ALA A O 1
ATOM 1426 N N . THR A 1 185 ? -3.872 -8.452 15.062 1.00 96.19 185 THR A N 1
ATOM 1427 C CA . THR A 1 185 ? -5.058 -7.597 15.117 1.00 96.19 185 THR A CA 1
ATOM 1428 C C . THR A 1 185 ? -5.760 -7.610 13.764 1.00 96.19 185 THR A C 1
ATOM 1430 O O . THR A 1 185 ? -5.109 -7.587 12.718 1.00 96.19 185 THR A O 1
ATOM 1433 N N . LYS A 1 186 ? -7.096 -7.631 13.785 1.00 96.62 186 LYS A N 1
ATOM 1434 C CA . LYS A 1 186 ? -7.951 -7.658 12.592 1.00 96.62 186 LYS A CA 1
ATOM 1435 C C . LYS A 1 186 ? -8.750 -6.372 12.468 1.00 96.62 186 LYS A C 1
ATOM 1437 O O . LYS A 1 186 ? -9.350 -5.926 13.445 1.00 96.62 186 LYS A O 1
ATOM 1442 N N . ILE A 1 187 ? -8.804 -5.827 11.260 1.00 96.31 187 ILE A N 1
ATOM 1443 C CA . ILE A 1 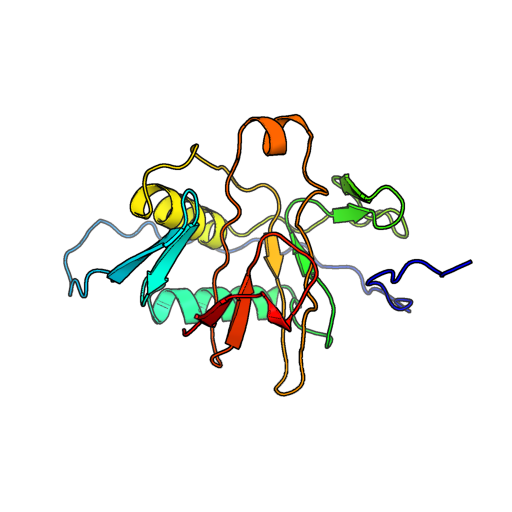187 ? -9.695 -4.725 10.886 1.00 96.31 187 ILE A CA 1
ATOM 1444 C C . ILE A 1 187 ? -10.355 -5.023 9.541 1.00 96.31 187 ILE A C 1
ATOM 1446 O O . ILE A 1 187 ? -9.835 -5.805 8.748 1.00 96.31 187 ILE A O 1
ATOM 1450 N N . HIS A 1 188 ? -11.478 -4.364 9.276 1.00 96.62 188 HIS A N 1
ATOM 1451 C CA . HIS A 1 188 ? -12.095 -4.362 7.954 1.00 96.62 188 HIS A CA 1
ATOM 1452 C C . HIS A 1 188 ? -11.606 -3.148 7.164 1.00 96.62 188 HIS A C 1
ATOM 1454 O O . HIS A 1 188 ? -11.669 -2.018 7.659 1.00 96.62 188 HIS A O 1
ATOM 1460 N N . LEU A 1 189 ? -11.110 -3.395 5.953 1.00 95.88 189 LEU A N 1
ATOM 1461 C CA . LEU A 1 189 ? -10.841 -2.364 4.958 1.00 95.88 189 LEU A CA 1
ATOM 1462 C C . LEU A 1 189 ? -12.012 -2.336 3.983 1.00 95.88 189 LEU A C 1
ATOM 1464 O O . LEU A 1 189 ? -12.299 -3.331 3.321 1.00 95.88 189 LEU A O 1
ATOM 1468 N N . GLU A 1 190 ? -12.701 -1.205 3.952 1.00 94.56 190 GLU A N 1
ATOM 1469 C CA . GLU A 1 190 ? -13.876 -0.942 3.121 1.00 94.56 190 GLU A CA 1
ATOM 1470 C C . GLU A 1 190 ? -13.502 0.029 1.991 1.00 94.56 190 GLU A C 1
ATOM 1472 O O . GLU A 1 190 ? -12.423 0.631 2.017 1.00 94.56 190 GLU A O 1
ATOM 1477 N N . SER A 1 191 ? -14.397 0.150 1.007 1.00 91.00 191 SER A N 1
ATOM 1478 C CA . SER A 1 191 ? -14.287 1.089 -0.117 1.00 91.00 191 SER A CA 1
ATOM 1479 C C . SER A 1 191 ? -14.567 2.529 0.304 1.00 91.00 191 SER A C 1
ATOM 1481 O O . SER A 1 191 ? -15.424 2.742 1.189 1.00 91.00 191 SER A O 1
#

Organism: NCBI:txid547442

Nearest PDB structures (foldseek):
  5xoi-assembly1_A  TM=9.038E-01  e=9.500E-11  Oryza sativa Japonica Group
  3khc-assembly1_B  TM=7.740E-01  e=1.521E-03  Escherichia coli K-12
  2fdf-assembly1_A  TM=7.385E-01  e=1.024E-02  Escherichia coli K-12
  4zhn-assembly1_A  TM=7.547E-01  e=1.321E-02  Escherichia coli K-12

Foldseek 3Di:
DDDDPQLDDDDDDDDDQDDDDDPDDPPDDDDDDDDPPFDWDDPDVLDIDGHCLQDPVLLVVVVVVCVVSVNPVDARDFQKALWDADSVLLATHQAHPPPRDGHHHDDVSVQVSQQVVDVVNPPADRDRDSMDTDHDADPPHDDADDDPDSYDPVCVVRSHDDDDDDHDDKDWDWDDDDSDRVRTDTDIDDD

Sequence (191 aa):
MSQPFDLCPNCRESTKAKRIVPRGLKKRKAGESSTEVASVQHLRPGMVLLKGFVKPEDQIEMVRMCRQLEWCQAEFVDDVCGKNRDPTARSYGPTRPFDGAQAPTIPDAFKMIAQTANSTAGEFPQINPDICIVNYYTNSGKLGLHQDKDESESSLSKGLPFISISIGDTAEFLFGDTRDKDQATKIHLES

Solvent-accessible surface area (backbone atoms only — not comparable to full-atom values): 12733 Å² total; per-residue (Å²): 135,84,78,81,90,69,90,67,78,88,82,80,82,85,77,84,83,78,92,78,80,84,84,71,84,76,85,75,74,96,68,94,77,84,83,76,72,50,50,78,39,81,77,50,95,97,39,74,46,63,45,63,61,70,48,72,70,56,51,54,50,52,54,50,51,37,55,75,69,60,41,72,80,50,89,70,49,78,42,44,18,39,28,20,73,34,82,88,77,50,34,71,36,61,43,32,88,89,78,59,49,65,32,51,75,65,56,67,68,58,48,51,53,48,42,48,48,51,64,70,68,45,103,59,60,90,68,80,79,59,62,46,76,46,80,49,70,61,101,81,55,82,82,77,88,79,77,96,71,47,65,55,70,72,45,61,76,65,54,57,74,84,86,87,86,61,77,62,80,71,39,84,44,75,49,64,96,58,96,44,78,91,75,33,49,76,47,79,44,58,77

Mean predicted aligned error: 10.87 Å

Secondary structure (DSSP, 8-state):
-PPP--S-------PPPP------------------PPEEEEEETTEEEEET-S-HHHHHHHHHHHHHTTTT-STT--EEESSEEETTTTEEESB-TTT-PBPPPPPHHHHHHHHHHHHHH-SS-----S-EEE----TT----S-----S-HHHHHTTPPP-----SS-EEEEE-SSS-GGG-EEEEE--

pLDDT: mean 77.38, std 23.23, range [27.34, 96.69]

InterPro domains:
  IPR004574 Alkylated DNA repair protein AlkB [PTHR16557] (82-191)
  IPR027450 Alpha-ketoglutarate-dependent dioxygenase AlkB-like [PF13532] (47-191)
  IPR037151 Alpha-ketoglutarate-dependent dioxygenase AlkB-like superfamily [G3DSA:2.60.120.590] (40-191)